Protein AF-Q66S78-F1 (afdb_monomer_lite)

Structure (mmCIF, N/CA/C/O backbone):
data_AF-Q66S78-F1
#
_entry.id   AF-Q66S78-F1
#
loop_
_atom_site.group_PDB
_atom_site.id
_atom_site.type_symbol
_atom_site.label_atom_id
_atom_site.label_alt_id
_atom_site.label_comp_id
_atom_site.label_asym_id
_atom_site.label_entity_id
_atom_site.label_seq_id
_atom_site.pdbx_PDB_ins_code
_atom_site.Cartn_x
_atom_site.Cartn_y
_atom_site.Cartn_z
_atom_site.occupancy
_atom_site.B_iso_or_equiv
_atom_site.auth_seq_id
_atom_site.auth_comp_id
_atom_site.auth_asym_id
_atom_site.auth_atom_id
_atom_site.pdbx_PDB_model_num
ATOM 1 N N . MET A 1 1 ? 8.166 7.295 -26.864 1.00 25.11 1 MET A N 1
ATOM 2 C CA . MET A 1 1 ? 6.871 7.867 -26.435 1.00 25.11 1 MET A CA 1
ATOM 3 C C . MET A 1 1 ? 7.032 8.306 -24.987 1.00 25.11 1 MET A C 1
ATOM 5 O O . MET A 1 1 ? 7.262 7.463 -24.134 1.00 25.11 1 MET A O 1
ATOM 9 N N . ARG A 1 2 ? 7.098 9.620 -24.742 1.00 19.69 2 ARG A N 1
ATOM 10 C CA . ARG A 1 2 ? 7.400 10.198 -23.422 1.00 19.69 2 ARG A CA 1
ATOM 11 C C . ARG A 1 2 ? 6.216 9.933 -22.485 1.00 19.69 2 ARG A C 1
ATOM 13 O O . ARG A 1 2 ? 5.134 10.455 -22.736 1.00 19.69 2 ARG A O 1
ATOM 20 N N . LEU A 1 3 ? 6.400 9.097 -21.460 1.00 22.38 3 LEU A N 1
ATOM 21 C CA . LEU A 1 3 ? 5.398 8.919 -20.408 1.00 22.38 3 LEU A CA 1
ATOM 22 C C . LEU A 1 3 ? 5.276 10.236 -19.632 1.00 22.38 3 LEU A C 1
ATOM 24 O O . LEU A 1 3 ? 6.240 10.698 -19.027 1.00 22.38 3 LEU A O 1
ATOM 28 N N . ASN A 1 4 ? 4.089 10.840 -19.666 1.00 20.69 4 ASN A N 1
ATOM 29 C CA . ASN A 1 4 ? 3.727 11.944 -18.785 1.00 20.69 4 ASN A CA 1
ATOM 30 C C . ASN A 1 4 ? 3.664 11.421 -17.341 1.00 20.69 4 ASN A C 1
ATOM 32 O O . ASN A 1 4 ? 2.752 10.681 -16.978 1.00 20.69 4 ASN A O 1
ATOM 36 N N . ILE A 1 5 ? 4.643 11.828 -16.533 1.00 25.61 5 ILE A N 1
ATOM 37 C CA . ILE A 1 5 ? 4.846 11.458 -15.119 1.00 25.61 5 ILE A CA 1
ATOM 38 C C . ILE A 1 5 ? 3.715 11.974 -14.199 1.00 25.61 5 ILE A C 1
ATOM 40 O O . ILE A 1 5 ? 3.522 11.468 -13.098 1.00 25.61 5 ILE A O 1
ATOM 44 N N . PHE A 1 6 ? 2.856 12.875 -14.685 1.00 22.83 6 PHE A N 1
ATOM 45 C CA . PHE A 1 6 ? 1.749 13.456 -13.914 1.00 22.83 6 PHE A CA 1
ATOM 46 C C . PHE A 1 6 ? 0.658 12.468 -13.459 1.00 22.83 6 PHE A C 1
ATOM 48 O O . PHE A 1 6 ? -0.092 12.781 -12.538 1.00 22.83 6 PHE A O 1
ATOM 55 N N . ALA A 1 7 ? 0.562 11.273 -14.049 1.00 22.98 7 ALA A N 1
ATOM 56 C CA . ALA A 1 7 ? -0.434 10.271 -13.650 1.00 22.98 7 ALA A CA 1
ATOM 57 C C . ALA A 1 7 ? 0.023 9.351 -12.496 1.00 22.98 7 ALA A C 1
ATOM 59 O O . ALA A 1 7 ? -0.764 8.538 -12.017 1.00 22.98 7 ALA A O 1
ATOM 60 N N . ILE A 1 8 ? 1.274 9.469 -12.031 1.00 27.88 8 ILE A N 1
ATOM 61 C CA . ILE A 1 8 ? 1.822 8.606 -10.969 1.00 27.88 8 ILE A CA 1
ATOM 62 C C . ILE A 1 8 ? 1.396 9.090 -9.568 1.00 27.88 8 ILE A C 1
ATOM 64 O O . ILE A 1 8 ? 1.304 8.290 -8.641 1.00 27.88 8 ILE A O 1
ATOM 68 N N . PHE A 1 9 ? 0.991 10.356 -9.417 1.00 24.97 9 PHE A N 1
ATOM 69 C CA . PHE A 1 9 ? 0.637 10.959 -8.122 1.00 24.97 9 PHE A CA 1
ATOM 70 C C . PHE A 1 9 ? -0.692 10.496 -7.497 1.00 24.97 9 PHE A C 1
ATOM 72 O O . PHE A 1 9 ? -1.068 10.959 -6.425 1.00 24.97 9 PHE A O 1
ATOM 79 N N . THR A 1 10 ? -1.414 9.564 -8.122 1.00 26.86 10 THR A N 1
ATOM 80 C CA . THR A 1 10 ? -2.621 8.942 -7.534 1.00 26.86 10 THR A CA 1
ATOM 81 C C . THR A 1 10 ? -2.576 7.416 -7.504 1.00 26.86 10 THR A C 1
ATOM 83 O O . THR A 1 10 ? -3.535 6.785 -7.057 1.00 26.86 10 THR A O 1
ATOM 86 N N . ILE A 1 11 ? -1.464 6.805 -7.921 1.00 29.91 11 ILE A N 1
ATOM 87 C CA . ILE A 1 11 ? -1.287 5.353 -7.889 1.00 29.91 11 ILE A CA 1
ATOM 88 C C . ILE A 1 11 ? -0.549 5.004 -6.593 1.00 29.91 11 ILE A C 1
ATOM 90 O O . ILE A 1 11 ? 0.678 4.964 -6.552 1.00 29.91 11 ILE A O 1
ATOM 94 N N . LYS A 1 12 ? -1.295 4.726 -5.513 1.00 34.00 12 LYS A N 1
ATOM 95 C CA . LYS A 1 12 ? -0.760 3.929 -4.395 1.00 34.00 12 LYS A CA 1
ATOM 96 C C . LYS A 1 12 ? -0.537 2.511 -4.933 1.00 34.00 12 LYS A C 1
ATOM 98 O O . LYS A 1 12 ? -1.425 1.667 -4.887 1.00 34.00 12 LYS A O 1
ATOM 103 N N . ALA A 1 13 ? 0.627 2.294 -5.537 1.00 29.88 13 ALA A N 1
ATOM 104 C CA . ALA A 1 13 ? 1.088 0.985 -5.965 1.00 29.88 13 ALA A CA 1
ATOM 105 C C . ALA A 1 13 ? 1.308 0.103 -4.729 1.00 29.88 13 ALA A C 1
ATOM 107 O O . ALA A 1 13 ? 1.962 0.517 -3.772 1.00 29.88 13 ALA A O 1
ATOM 108 N N . ILE A 1 14 ? 0.758 -1.109 -4.745 1.00 34.41 14 ILE A N 1
ATOM 109 C CA . ILE A 1 14 ? 1.001 -2.107 -3.702 1.00 34.41 14 ILE A CA 1
ATOM 110 C C . ILE A 1 14 ? 2.405 -2.674 -3.931 1.00 34.41 14 ILE A C 1
ATOM 112 O O . ILE A 1 14 ? 2.631 -3.372 -4.918 1.00 34.41 14 ILE A O 1
ATOM 116 N N . LEU A 1 15 ? 3.345 -2.390 -3.027 1.00 28.47 15 LEU A N 1
ATOM 117 C CA . LEU A 1 15 ? 4.590 -3.150 -2.918 1.00 28.47 15 LEU A CA 1
ATOM 118 C C . LEU A 1 15 ? 4.351 -4.279 -1.908 1.00 28.47 15 LEU A C 1
ATOM 120 O O . LEU A 1 15 ? 4.243 -4.024 -0.710 1.00 28.47 15 LEU A O 1
ATOM 124 N N . ALA A 1 16 ? 4.255 -5.524 -2.370 1.00 28.03 16 ALA A N 1
ATOM 125 C CA . ALA A 1 16 ? 4.202 -6.683 -1.487 1.00 28.03 16 ALA A CA 1
ATOM 126 C C . ALA A 1 16 ? 5.239 -7.721 -1.916 1.00 28.03 16 ALA A C 1
ATOM 128 O O . ALA A 1 16 ? 5.190 -8.251 -3.022 1.00 28.03 16 ALA A O 1
ATOM 129 N N . SER A 1 17 ? 6.163 -8.031 -1.006 1.00 23.86 17 SER A N 1
ATOM 130 C CA . SER A 1 17 ? 6.948 -9.261 -1.063 1.00 23.86 17 SER A CA 1
ATOM 131 C C . SER A 1 17 ? 6.052 -10.411 -0.595 1.00 23.86 17 SER A C 1
ATOM 133 O O . SER A 1 17 ? 5.674 -10.490 0.581 1.00 23.86 17 SER A O 1
ATOM 135 N N . LEU A 1 18 ? 5.644 -11.256 -1.541 1.00 26.23 18 LEU A N 1
ATOM 136 C CA . LEU A 1 18 ? 4.942 -12.507 -1.278 1.00 26.23 18 LEU A CA 1
ATOM 137 C C . LEU A 1 18 ? 5.982 -13.577 -0.932 1.00 26.23 18 LEU A C 1
ATOM 139 O O . LEU A 1 18 ? 6.636 -14.130 -1.808 1.00 26.23 18 LEU A O 1
ATOM 143 N N . THR A 1 19 ? 6.124 -13.894 0.352 1.00 29.06 19 THR A N 1
ATOM 144 C CA . THR A 1 19 ? 6.841 -15.088 0.815 1.00 29.06 19 THR A CA 1
ATOM 145 C C . THR A 1 19 ? 5.848 -16.154 1.263 1.00 29.06 19 THR A C 1
ATOM 147 O O . THR A 1 19 ? 5.641 -16.365 2.454 1.00 29.06 19 THR A O 1
ATOM 150 N N . LYS A 1 20 ? 5.230 -16.838 0.293 1.00 25.62 20 LYS A N 1
ATOM 151 C CA . LYS A 1 20 ? 4.994 -18.294 0.307 1.00 25.62 20 LYS A CA 1
ATOM 152 C C . LYS A 1 20 ? 4.283 -18.725 -0.975 1.00 25.62 20 LYS A C 1
ATOM 154 O O . LYS A 1 20 ? 3.248 -18.172 -1.319 1.00 25.62 20 LYS A O 1
ATOM 159 N N . THR A 1 21 ? 4.885 -19.723 -1.628 1.00 28.27 21 THR A N 1
ATOM 160 C CA . THR A 1 21 ? 4.417 -20.457 -2.817 1.00 28.27 21 THR A CA 1
ATOM 161 C C . THR A 1 21 ? 4.000 -19.567 -3.979 1.00 28.27 21 THR A C 1
ATOM 163 O O . THR A 1 21 ? 2.840 -19.210 -4.142 1.00 28.27 21 THR A O 1
ATOM 166 N N . ALA A 1 22 ? 4.982 -19.233 -4.806 1.00 32.38 22 ALA A N 1
ATOM 167 C CA . ALA A 1 22 ? 4.754 -18.566 -6.068 1.00 32.38 22 ALA A CA 1
ATOM 168 C C . ALA A 1 22 ? 3.990 -19.486 -7.031 1.00 32.38 22 ALA A C 1
ATOM 170 O O . ALA A 1 22 ? 4.501 -20.497 -7.512 1.00 32.38 22 ALA A O 1
ATOM 171 N N . SER A 1 23 ? 2.737 -19.123 -7.280 1.00 32.41 23 SER A N 1
ATOM 172 C CA . SER A 1 23 ? 1.984 -19.596 -8.426 1.00 32.41 23 SER A CA 1
ATOM 173 C C . SER A 1 23 ? 2.343 -18.760 -9.657 1.00 32.41 23 SER A C 1
ATOM 175 O O . SER A 1 23 ? 2.644 -17.568 -9.595 1.00 32.41 23 SER A O 1
ATOM 177 N N . ASN A 1 24 ? 2.379 -19.462 -10.780 1.00 40.22 24 ASN A N 1
ATOM 178 C CA . ASN A 1 24 ? 2.819 -19.047 -12.100 1.00 40.22 24 ASN A CA 1
ATOM 179 C C . ASN A 1 24 ? 2.088 -17.784 -12.610 1.00 40.22 24 ASN A C 1
ATOM 181 O O . ASN A 1 24 ? 0.872 -17.658 -12.497 1.00 40.22 24 ASN A O 1
ATOM 185 N N . ILE A 1 25 ? 2.830 -16.827 -13.172 1.00 38.25 25 ILE A N 1
ATOM 186 C CA . ILE A 1 25 ? 2.322 -15.471 -13.461 1.00 38.25 25 ILE A CA 1
ATOM 187 C C . ILE A 1 25 ? 1.415 -15.402 -14.688 1.00 38.25 25 ILE A C 1
ATOM 189 O O . ILE A 1 25 ? 0.588 -14.502 -14.777 1.00 38.25 25 ILE A O 1
ATOM 193 N N . ARG A 1 26 ? 1.538 -16.380 -15.590 1.00 35.78 26 ARG A N 1
ATOM 194 C CA . ARG A 1 26 ? 0.639 -16.589 -16.732 1.00 35.78 26 ARG A CA 1
ATOM 195 C C . ARG A 1 26 ? -0.462 -17.618 -16.459 1.00 35.78 26 ARG A C 1
ATOM 197 O O . ARG A 1 26 ? -1.448 -17.621 -17.177 1.00 35.78 26 ARG A O 1
ATOM 204 N N . ASP A 1 27 ? -0.332 -18.405 -15.388 1.00 38.75 27 ASP A N 1
ATOM 205 C CA . ASP A 1 27 ? -1.474 -19.107 -14.782 1.00 38.75 27 ASP A CA 1
ATOM 206 C C . ASP A 1 27 ? -2.132 -18.222 -13.719 1.00 38.75 27 ASP A C 1
ATOM 208 O O . ASP A 1 27 ? -2.919 -18.703 -12.907 1.00 38.75 27 ASP A O 1
ATOM 212 N N . CYS A 1 28 ? -1.796 -16.931 -13.662 1.00 41.34 28 CYS A N 1
ATOM 213 C CA . CYS A 1 28 ? -2.579 -16.039 -12.845 1.00 41.34 28 CYS A CA 1
ATOM 214 C C . CYS A 1 28 ? -3.933 -15.860 -13.528 1.00 41.34 28 CYS A C 1
ATOM 216 O O . CYS A 1 28 ? -3.966 -15.548 -14.721 1.00 41.34 28 CYS A O 1
ATOM 218 N N . PRO A 1 29 ? -5.036 -15.977 -12.780 1.00 49.62 29 PRO A N 1
ATOM 219 C CA . PRO A 1 29 ? -6.328 -15.580 -13.297 1.00 49.62 29 PRO A CA 1
ATOM 220 C C . PRO A 1 29 ? -6.228 -14.168 -13.917 1.00 49.62 29 PRO A C 1
ATOM 222 O O . PRO A 1 29 ? -5.505 -13.299 -13.401 1.00 49.62 29 PRO A O 1
ATOM 225 N N . CYS A 1 30 ? -6.985 -13.942 -14.996 1.00 50.97 30 CYS A N 1
ATOM 226 C CA . CYS A 1 30 ? -7.303 -12.623 -15.560 1.00 50.97 30 CYS A CA 1
ATOM 227 C C . CYS A 1 30 ? -6.290 -12.008 -16.530 1.00 50.97 30 CYS A C 1
ATOM 229 O O . CYS A 1 30 ? -6.331 -10.794 -16.738 1.00 50.97 30 CYS A O 1
ATOM 231 N N . SER A 1 31 ? -5.373 -12.788 -17.100 1.00 58.50 31 SER A N 1
ATOM 232 C CA . SER A 1 31 ? -4.541 -12.335 -18.224 1.00 58.50 31 SER A CA 1
ATOM 233 C C . SER A 1 31 ? -5.331 -12.314 -19.543 1.00 58.50 31 SER A C 1
ATOM 235 O O . SER A 1 31 ? -6.427 -12.873 -19.631 1.00 58.50 31 SER A O 1
ATOM 237 N N . ASP A 1 32 ? -4.754 -11.704 -20.585 1.00 56.25 32 ASP A N 1
ATOM 238 C CA . ASP A 1 32 ? -5.323 -11.674 -21.945 1.00 56.25 32 ASP A CA 1
ATOM 239 C C . ASP A 1 32 ? -5.635 -13.086 -22.498 1.00 56.25 32 ASP A C 1
ATOM 241 O O . ASP A 1 32 ? -6.535 -13.240 -23.322 1.00 56.25 32 ASP A O 1
ATOM 245 N N . GLU A 1 33 ? -4.927 -14.122 -22.024 1.00 46.81 33 GLU A N 1
ATOM 246 C CA . GLU A 1 33 ? -5.074 -15.523 -22.456 1.00 46.81 33 GLU A CA 1
ATOM 247 C C . GLU A 1 33 ? -6.027 -16.357 -21.560 1.00 46.81 33 GLU A C 1
ATOM 249 O O . GLU A 1 33 ? -6.416 -17.457 -21.953 1.00 46.81 33 GLU A O 1
ATOM 254 N N . HIS A 1 34 ? -6.464 -15.844 -20.395 1.00 48.56 34 HIS A N 1
ATOM 255 C CA . HIS A 1 34 ? -7.323 -16.559 -19.431 1.00 48.56 34 HIS A CA 1
ATOM 256 C C . HIS A 1 34 ? -8.403 -15.660 -18.802 1.00 48.56 34 HIS A C 1
ATOM 258 O O . HIS A 1 34 ? -8.354 -15.328 -17.612 1.00 48.56 34 HIS A O 1
ATOM 264 N N . GLN A 1 35 ? -9.418 -15.306 -19.596 1.00 43.25 35 GLN A N 1
ATOM 265 C CA . GLN A 1 35 ? -10.555 -14.487 -19.146 1.00 43.25 35 GLN A CA 1
ATOM 266 C C . GLN A 1 35 ? -11.484 -15.204 -18.139 1.00 43.25 35 GLN A C 1
ATOM 268 O O . GLN A 1 35 ? -12.164 -14.525 -17.375 1.00 43.25 35 GLN A O 1
ATOM 273 N N . ASP A 1 36 ? -11.438 -16.543 -18.061 1.00 39.16 36 ASP A N 1
ATOM 274 C CA . ASP A 1 36 ? -12.326 -17.370 -17.216 1.00 39.16 36 ASP A CA 1
ATOM 275 C C . ASP A 1 36 ? -11.616 -18.081 -16.035 1.00 39.16 36 ASP A C 1
ATOM 277 O O . ASP A 1 36 ? -12.167 -18.994 -15.420 1.00 39.16 36 ASP A O 1
ATOM 281 N N . GLY A 1 37 ? -10.391 -17.672 -15.680 1.00 39.56 37 GLY A N 1
ATOM 282 C CA . GLY A 1 37 ? -9.633 -18.276 -14.574 1.00 39.56 37 GLY A CA 1
ATOM 283 C C . GLY A 1 37 ? -8.997 -19.642 -14.892 1.00 39.56 37 GLY A C 1
ATOM 284 O O . GLY A 1 37 ? -9.110 -20.177 -15.995 1.00 39.56 37 GLY A O 1
ATOM 285 N N . CYS A 1 38 ? -8.234 -20.182 -13.934 1.00 39.44 38 CYS A N 1
ATOM 286 C CA . CYS A 1 38 ? -7.355 -21.336 -14.152 1.00 39.44 38 CYS A CA 1
ATOM 287 C C . CYS A 1 38 ? -8.154 -22.640 -14.313 1.00 39.44 38 CYS A C 1
ATOM 289 O O . CYS A 1 38 ? -8.668 -23.194 -13.340 1.00 39.44 38 CYS A O 1
ATOM 291 N N . GLY A 1 39 ? -8.207 -23.169 -15.535 1.00 33.62 39 GLY A N 1
ATOM 292 C CA . GLY A 1 39 ? -8.675 -24.527 -15.801 1.00 33.62 39 GLY A CA 1
ATOM 293 C C . GLY A 1 39 ? -7.763 -25.585 -15.166 1.00 33.62 39 GLY A C 1
ATOM 294 O O . GLY A 1 39 ? -6.550 -25.413 -15.055 1.00 33.62 39 GLY A O 1
ATOM 295 N N . SER A 1 40 ? -8.368 -26.690 -14.734 1.00 34.94 40 SER A N 1
ATOM 296 C CA . SER A 1 40 ? -7.744 -27.832 -14.059 1.00 34.94 40 SER A CA 1
ATOM 297 C C . SER A 1 40 ? -6.426 -28.312 -14.691 1.00 34.94 40 SER A C 1
ATOM 299 O O . SER A 1 40 ? -6.418 -28.803 -15.817 1.00 34.94 40 SER A O 1
ATOM 301 N N . SER A 1 41 ? -5.345 -28.249 -13.906 1.00 42.91 41 SER A N 1
ATOM 302 C CA . SER A 1 41 ? -4.184 -29.158 -13.918 1.00 42.91 41 SER A CA 1
ATOM 303 C C . SER A 1 41 ? -3.726 -29.699 -15.285 1.00 42.91 41 SER A C 1
ATOM 305 O O . SER A 1 41 ? -4.099 -30.808 -15.666 1.00 42.91 41 SER A O 1
ATOM 307 N N . SER A 1 42 ? -2.868 -28.936 -15.972 1.00 39.62 42 SER A N 1
ATOM 308 C CA . SER A 1 42 ? -1.701 -29.362 -16.788 1.00 39.62 42 SER A CA 1
ATOM 309 C C . SER A 1 42 ? -1.326 -28.244 -17.772 1.00 39.62 42 SER A C 1
ATOM 311 O O . SER A 1 42 ? -1.606 -28.322 -18.964 1.00 39.62 42 SER A O 1
ATOM 313 N N . HIS A 1 43 ? -0.731 -27.156 -17.274 1.00 37.66 43 HIS A N 1
ATOM 314 C CA . HIS A 1 43 ? -0.464 -25.981 -18.107 1.00 37.66 43 HIS A CA 1
ATOM 315 C C . HIS A 1 43 ? 0.944 -26.010 -18.728 1.00 37.66 43 HIS A C 1
ATOM 317 O O . HIS A 1 43 ? 1.928 -26.351 -18.069 1.00 37.66 43 HIS A O 1
ATOM 323 N N . SER A 1 44 ? 1.041 -25.646 -20.010 1.00 38.31 44 SER A N 1
ATOM 324 C CA . SER A 1 44 ? 2.247 -25.703 -20.861 1.00 38.31 44 SER A CA 1
ATOM 325 C C . SER A 1 44 ? 3.408 -24.812 -20.395 1.00 38.31 44 SER A C 1
ATOM 327 O O . SER A 1 44 ? 4.534 -24.947 -20.875 1.00 38.31 44 SER A O 1
ATOM 329 N N . ILE A 1 45 ? 3.156 -23.934 -19.427 1.00 38.59 45 ILE A N 1
ATOM 330 C CA . ILE A 1 45 ? 4.129 -22.990 -18.868 1.00 38.59 45 ILE A CA 1
ATOM 331 C C . ILE A 1 45 ? 5.023 -23.647 -17.804 1.00 38.59 45 ILE A C 1
ATOM 333 O O . ILE A 1 45 ? 6.127 -23.172 -17.546 1.00 38.59 45 ILE A O 1
ATOM 337 N N . CYS A 1 46 ? 4.640 -24.817 -17.286 1.00 43.00 46 CYS A N 1
ATOM 338 C CA . CYS A 1 46 ? 5.486 -25.652 -16.426 1.00 43.00 46 CYS A CA 1
ATOM 339 C C . CYS A 1 46 ? 6.443 -26.561 -17.217 1.00 43.00 46 CYS A C 1
ATOM 341 O O . CYS A 1 46 ? 6.752 -27.674 -16.790 1.00 43.00 46 CYS A O 1
ATOM 343 N N . THR A 1 47 ? 6.924 -26.116 -18.378 1.00 51.72 47 THR A N 1
ATOM 344 C CA . THR A 1 47 ? 7.892 -26.890 -19.154 1.00 51.72 47 THR A CA 1
ATOM 345 C C . THR A 1 47 ? 8.977 -25.996 -19.729 1.00 51.72 47 THR A C 1
ATOM 347 O O . THR A 1 47 ? 8.776 -25.305 -20.722 1.00 51.72 47 THR A O 1
ATOM 350 N N . CYS A 1 48 ? 10.189 -26.122 -19.185 1.00 60.06 48 CYS A N 1
ATOM 351 C CA . CYS A 1 48 ? 11.450 -25.656 -19.776 1.00 60.06 48 CYS A CA 1
ATOM 352 C C . CYS A 1 48 ? 11.814 -26.387 -21.084 1.00 60.06 48 CYS A C 1
ATOM 354 O O . CYS A 1 48 ? 12.981 -26.560 -21.417 1.00 60.06 48 CYS A O 1
ATOM 356 N N . LYS A 1 49 ? 10.802 -26.851 -21.821 1.00 66.00 49 LYS A N 1
ATOM 357 C CA . LYS A 1 49 ? 10.926 -27.656 -23.028 1.00 66.00 49 LYS A CA 1
ATOM 358 C C . LYS A 1 49 ? 11.378 -26.794 -24.205 1.00 66.00 49 LYS A C 1
ATOM 360 O O . LYS A 1 49 ? 12.302 -27.195 -24.897 1.00 66.00 49 LYS A O 1
ATOM 365 N N . ASN A 1 50 ? 10.791 -25.603 -24.376 1.00 68.12 50 ASN A N 1
ATOM 366 C CA . ASN A 1 50 ? 11.274 -24.571 -25.302 1.00 68.12 50 ASN A CA 1
ATOM 367 C C . ASN A 1 50 ? 11.259 -23.191 -24.619 1.00 68.12 50 ASN A C 1
ATOM 369 O O . ASN A 1 50 ? 10.386 -22.366 -24.893 1.00 68.12 50 ASN A O 1
ATOM 373 N N . PRO A 1 51 ? 12.220 -22.894 -23.729 1.00 67.88 51 PRO A N 1
ATOM 374 C CA . PRO A 1 51 ? 12.169 -21.691 -22.895 1.00 67.88 51 PRO A CA 1
ATOM 375 C C . PRO A 1 51 ? 12.195 -20.388 -23.714 1.00 67.88 51 PRO A C 1
ATOM 377 O O . PRO A 1 51 ? 11.565 -19.405 -23.337 1.00 67.88 51 PRO A O 1
ATOM 380 N N . GLN A 1 52 ? 12.815 -20.416 -24.896 1.00 70.88 52 GLN A N 1
ATOM 381 C CA . GLN A 1 52 ? 12.836 -19.315 -25.867 1.00 70.88 52 GLN A CA 1
ATOM 382 C C . GLN A 1 52 ? 11.441 -18.910 -26.379 1.00 70.88 52 GLN A C 1
ATOM 384 O O . GLN A 1 52 ? 11.257 -17.775 -26.804 1.00 70.88 52 GLN A O 1
ATOM 389 N N . VAL A 1 53 ? 10.456 -19.811 -26.348 1.00 63.59 53 VAL A N 1
ATOM 390 C CA . VAL A 1 53 ? 9.105 -19.597 -26.905 1.00 63.59 53 VAL A CA 1
ATOM 391 C C . VAL A 1 53 ? 8.048 -19.614 -25.805 1.00 63.59 53 VAL A C 1
ATOM 393 O O . VAL A 1 53 ? 7.167 -18.756 -25.768 1.00 63.59 53 VAL A O 1
ATOM 396 N N . ASP A 1 54 ? 8.200 -20.517 -24.844 1.00 55.03 54 ASP A N 1
ATOM 397 C CA . ASP A 1 54 ? 7.140 -20.855 -23.897 1.00 55.03 54 ASP A CA 1
ATOM 398 C C . ASP A 1 54 ? 7.346 -20.193 -22.522 1.00 55.03 54 ASP A C 1
ATOM 400 O O . ASP A 1 54 ? 6.403 -20.079 -21.743 1.00 55.03 54 ASP A O 1
ATOM 404 N N . ASN A 1 55 ? 8.555 -19.690 -22.222 1.00 61.25 55 ASN A N 1
ATOM 405 C CA . ASN A 1 55 ? 8.877 -19.089 -20.925 1.00 61.25 55 ASN A CA 1
ATOM 406 C C . ASN A 1 55 ? 9.192 -17.585 -21.044 1.00 61.25 55 ASN A C 1
ATOM 408 O O . ASN A 1 55 ? 10.248 -17.173 -21.526 1.00 61.25 55 ASN A O 1
ATOM 412 N N . ILE A 1 56 ? 8.262 -16.742 -20.577 1.00 65.12 56 ILE A N 1
ATOM 413 C CA . ILE A 1 56 ? 8.405 -15.276 -20.630 1.00 65.12 56 ILE A CA 1
ATOM 414 C C . ILE A 1 56 ? 9.574 -14.760 -19.786 1.00 65.12 56 ILE A C 1
ATOM 416 O O . ILE A 1 56 ? 10.286 -13.859 -20.224 1.00 65.12 56 ILE A O 1
ATOM 420 N N . PHE A 1 57 ? 9.803 -15.354 -18.615 1.00 70.75 57 PHE A N 1
ATOM 421 C CA . PHE A 1 57 ? 10.857 -14.925 -17.700 1.00 70.75 57 PHE A CA 1
ATOM 422 C C . PHE A 1 57 ? 12.245 -15.261 -18.235 1.00 70.75 57 PHE A C 1
ATOM 424 O O . PHE A 1 57 ? 13.171 -14.461 -18.118 1.00 70.75 57 PHE A O 1
ATOM 431 N N . PHE A 1 58 ? 12.380 -16.417 -18.887 1.00 77.81 58 PHE A N 1
ATOM 432 C CA . PHE A 1 58 ? 13.592 -16.769 -19.608 1.00 77.81 58 PHE A CA 1
ATOM 433 C C . PHE A 1 58 ? 13.871 -15.771 -20.737 1.00 77.81 58 PHE A C 1
ATOM 435 O O . PHE A 1 58 ? 14.976 -15.243 -20.810 1.00 77.81 58 PHE A O 1
ATOM 442 N N . ARG A 1 59 ? 12.883 -15.470 -21.598 1.00 77.75 59 ARG A N 1
ATOM 443 C CA . ARG A 1 59 ? 13.072 -14.524 -22.715 1.00 77.75 59 ARG A CA 1
ATOM 444 C C . ARG A 1 59 ? 13.515 -13.145 -22.242 1.00 77.75 59 ARG A C 1
ATOM 446 O O . ARG A 1 59 ? 14.358 -12.525 -22.882 1.00 77.75 59 ARG A O 1
ATOM 453 N N . GLN A 1 60 ? 12.944 -12.666 -21.143 1.00 71.44 60 GLN A N 1
ATOM 454 C CA . GLN A 1 60 ? 13.320 -11.385 -20.561 1.00 71.44 60 GLN A CA 1
ATOM 455 C C . GLN A 1 60 ? 14.746 -11.425 -20.010 1.00 71.44 60 GLN A C 1
ATOM 457 O O . GLN A 1 60 ? 15.549 -10.565 -20.355 1.00 71.44 60 GLN A O 1
ATOM 462 N N . CYS A 1 61 ? 15.073 -12.433 -19.200 1.00 79.44 61 CYS A N 1
ATOM 463 C CA . CYS A 1 61 ? 16.421 -12.591 -18.669 1.00 79.44 61 CYS A CA 1
ATOM 464 C C . CYS A 1 61 ? 17.459 -12.684 -19.797 1.00 79.44 61 CYS A C 1
ATOM 466 O O . CYS A 1 61 ? 18.482 -12.005 -19.758 1.00 79.44 61 CYS A O 1
ATOM 468 N N . PHE A 1 62 ? 17.139 -13.427 -20.861 1.00 86.50 62 PHE A N 1
ATOM 469 C CA . PHE A 1 62 ? 17.947 -13.498 -22.072 1.00 86.50 62 PHE A CA 1
ATOM 470 C C . PHE A 1 62 ? 18.109 -12.124 -22.739 1.00 86.50 62 PHE A C 1
ATOM 472 O O . PHE A 1 62 ? 19.227 -11.745 -23.089 1.00 86.50 62 PHE A O 1
ATOM 479 N N . ALA A 1 63 ? 17.027 -11.355 -22.899 1.00 82.44 63 ALA A N 1
ATOM 480 C CA . ALA A 1 63 ? 17.075 -10.026 -23.509 1.00 82.44 63 ALA A CA 1
ATOM 481 C C . ALA A 1 63 ? 17.907 -9.029 -22.681 1.00 82.44 63 ALA A C 1
ATOM 483 O O . ALA A 1 63 ? 18.681 -8.263 -23.252 1.00 82.44 63 ALA A O 1
ATOM 484 N N . GLU A 1 64 ? 17.801 -9.065 -21.351 1.00 80.81 64 GLU A N 1
ATOM 485 C CA . GLU A 1 64 ? 18.584 -8.221 -20.440 1.00 80.81 64 GLU A CA 1
ATOM 486 C C . GLU A 1 64 ? 20.071 -8.580 -20.454 1.00 80.81 64 GLU A C 1
ATOM 488 O O . GLU A 1 64 ? 20.913 -7.695 -20.614 1.00 80.81 64 GLU A O 1
ATOM 493 N N . ALA A 1 65 ? 20.393 -9.872 -20.345 1.00 87.06 65 ALA A N 1
ATOM 494 C CA . ALA A 1 65 ? 21.765 -10.356 -20.446 1.00 87.06 65 ALA A CA 1
ATOM 495 C C . ALA A 1 65 ? 22.370 -9.990 -21.810 1.00 87.06 65 ALA A C 1
ATOM 497 O O . ALA A 1 65 ? 23.504 -9.520 -21.888 1.00 87.06 65 ALA A O 1
ATOM 498 N N . THR A 1 66 ? 21.591 -10.115 -22.892 1.00 91.25 66 THR A N 1
ATOM 499 C CA . THR A 1 66 ? 22.019 -9.698 -24.238 1.00 91.25 66 THR A CA 1
ATOM 500 C C . THR A 1 66 ? 22.275 -8.193 -24.296 1.00 91.25 66 THR A C 1
ATOM 502 O O . THR A 1 66 ? 23.288 -7.772 -24.846 1.00 91.25 66 THR A O 1
ATOM 505 N N . GLY A 1 67 ? 21.396 -7.376 -23.706 1.00 86.62 67 GLY A N 1
ATOM 506 C CA . GLY A 1 67 ? 21.563 -5.924 -23.642 1.00 86.62 67 GLY A CA 1
ATOM 507 C C . GLY A 1 67 ? 22.846 -5.512 -22.918 1.00 86.62 67 GLY A C 1
ATOM 508 O O . GLY A 1 67 ? 23.639 -4.759 -23.479 1.00 86.62 67 GLY A O 1
ATOM 509 N N . ARG A 1 68 ? 23.097 -6.071 -21.726 1.00 87.38 68 ARG A N 1
ATOM 510 C CA . ARG A 1 68 ? 24.333 -5.832 -20.957 1.00 87.38 68 ARG A CA 1
ATOM 511 C C . ARG A 1 68 ? 25.577 -6.315 -21.697 1.00 87.38 68 ARG A C 1
ATOM 513 O O . ARG A 1 68 ? 26.612 -5.655 -21.674 1.00 87.38 68 ARG A O 1
ATOM 520 N N . SER A 1 69 ? 25.478 -7.451 -22.385 1.00 92.25 69 SER A N 1
ATOM 521 C CA . SER A 1 69 ? 26.571 -7.977 -23.202 1.00 92.25 69 SER A CA 1
ATOM 522 C C . SER A 1 69 ? 26.889 -7.054 -24.383 1.00 92.25 69 SER A C 1
ATOM 524 O O . SER A 1 69 ? 28.055 -6.739 -24.600 1.00 92.25 69 SER A O 1
ATOM 526 N N . ASN A 1 70 ? 25.870 -6.545 -25.084 1.00 91.50 70 ASN A N 1
ATOM 527 C CA . ASN A 1 70 ? 26.047 -5.584 -26.175 1.00 91.50 70 ASN A CA 1
ATOM 528 C C . ASN A 1 70 ? 26.681 -4.278 -25.690 1.00 91.50 70 ASN A C 1
ATOM 530 O O . ASN A 1 70 ? 27.654 -3.825 -26.285 1.00 91.50 70 ASN A O 1
ATOM 534 N N . GLU A 1 71 ? 26.195 -3.720 -24.579 1.00 92.75 71 GLU A N 1
ATOM 535 C CA . GLU A 1 71 ? 26.793 -2.533 -23.959 1.00 92.75 71 GLU A CA 1
ATOM 536 C C . GLU A 1 71 ? 28.261 -2.783 -23.571 1.00 92.75 71 GLU A C 1
ATOM 538 O O . GLU A 1 71 ? 29.129 -1.940 -23.794 1.00 92.75 71 GLU A O 1
ATOM 543 N N . CYS A 1 72 ? 28.580 -3.966 -23.043 1.00 94.81 72 CYS A N 1
ATOM 544 C CA . CYS A 1 72 ? 29.955 -4.359 -22.748 1.00 94.81 72 CYS A CA 1
ATOM 545 C C . CYS A 1 72 ? 30.821 -4.394 -24.022 1.00 94.81 72 CYS A C 1
ATOM 547 O O . CYS A 1 72 ? 31.909 -3.819 -24.040 1.00 94.81 72 CYS A O 1
ATOM 549 N N . TYR A 1 73 ? 30.325 -4.996 -25.109 1.00 94.25 73 TYR A N 1
ATOM 550 C CA . TYR A 1 73 ? 31.040 -5.063 -26.386 1.00 94.25 73 TYR A CA 1
ATOM 551 C C . TYR A 1 73 ? 31.279 -3.690 -27.017 1.00 94.25 73 TYR A C 1
ATOM 553 O O . TYR A 1 73 ? 32.377 -3.436 -27.516 1.00 94.25 73 TYR A O 1
ATOM 561 N N . GLU A 1 74 ? 30.296 -2.790 -26.967 1.00 93.31 74 GLU A N 1
ATOM 562 C CA . GLU A 1 74 ? 30.436 -1.413 -27.463 1.00 93.31 74 GLU A CA 1
ATOM 563 C C . GLU A 1 74 ? 31.562 -0.656 -26.739 1.00 93.31 74 GLU A C 1
ATOM 565 O O . GLU A 1 74 ? 32.241 0.180 -27.338 1.00 93.31 74 GLU A O 1
ATOM 570 N N . ASN A 1 75 ? 31.835 -1.018 -25.484 1.00 93.75 75 ASN A N 1
ATOM 571 C CA . ASN A 1 75 ? 32.886 -0.426 -24.663 1.00 93.75 75 ASN A CA 1
ATOM 572 C C . ASN A 1 75 ? 34.268 -1.104 -24.808 1.00 93.75 75 ASN A C 1
ATOM 574 O O . ASN A 1 75 ? 35.245 -0.623 -24.228 1.00 93.75 75 ASN A O 1
ATOM 578 N N . CYS A 1 76 ? 34.398 -2.186 -25.587 1.00 91.19 76 CYS A N 1
ATOM 579 C CA . CYS A 1 76 ? 35.644 -2.962 -25.682 1.00 91.19 76 CYS A CA 1
ATOM 580 C C . CYS A 1 76 ? 36.675 -2.453 -26.704 1.00 91.19 76 CYS A C 1
ATOM 582 O O . CYS A 1 76 ? 37.847 -2.851 -26.648 1.00 91.19 76 CYS A O 1
ATOM 584 N N . GLY A 1 77 ? 36.289 -1.600 -27.656 1.00 87.31 77 GLY A N 1
ATOM 585 C CA . GLY A 1 77 ? 37.180 -1.194 -28.751 1.00 87.31 77 GLY A CA 1
ATOM 586 C C . GLY A 1 77 ? 37.700 -2.403 -29.548 1.00 87.31 77 GLY A C 1
ATOM 587 O O . GLY A 1 77 ? 36.921 -3.268 -29.926 1.00 87.31 77 GLY A O 1
ATOM 588 N N . MET A 1 78 ? 39.015 -2.493 -29.803 1.00 86.50 78 MET A N 1
ATOM 589 C CA . MET A 1 78 ? 39.645 -3.653 -30.476 1.00 86.50 78 MET A CA 1
ATOM 590 C C . MET A 1 78 ? 40.307 -4.651 -29.505 1.00 86.50 78 MET A C 1
ATOM 592 O O . MET A 1 78 ? 41.176 -5.428 -29.902 1.00 86.50 78 MET A O 1
ATOM 596 N N . ASN A 1 79 ? 39.951 -4.627 -28.217 1.00 94.06 79 ASN A N 1
ATOM 597 C CA . ASN A 1 79 ? 40.562 -5.506 -27.221 1.00 94.06 79 ASN A CA 1
ATOM 598 C C . ASN A 1 79 ? 39.879 -6.881 -27.197 1.00 94.06 79 ASN A C 1
ATOM 600 O O . ASN A 1 79 ? 38.829 -7.042 -26.582 1.00 94.06 79 ASN A O 1
ATOM 604 N N . ILE A 1 80 ? 40.512 -7.889 -27.803 1.00 91.25 80 ILE A N 1
ATOM 605 C CA . ILE A 1 80 ? 39.979 -9.259 -27.867 1.00 91.25 80 ILE A CA 1
ATOM 606 C C . ILE A 1 80 ? 39.704 -9.880 -26.487 1.00 91.25 80 ILE A C 1
ATOM 608 O O . ILE A 1 80 ? 38.673 -10.516 -26.301 1.00 91.25 80 ILE A O 1
ATOM 612 N N . HIS A 1 81 ? 40.547 -9.612 -25.487 1.00 94.06 81 HIS A N 1
ATOM 613 C CA . HIS A 1 81 ? 40.336 -10.112 -24.126 1.00 94.06 81 HIS A CA 1
ATOM 614 C C . HIS A 1 81 ? 39.146 -9.442 -23.428 1.00 94.06 81 HIS A C 1
ATOM 616 O O . HIS A 1 81 ? 38.532 -10.041 -22.548 1.00 94.06 81 HIS A O 1
ATOM 622 N N . CYS A 1 82 ? 38.796 -8.216 -23.825 1.00 94.44 82 CYS A N 1
ATOM 623 C CA . CYS A 1 82 ? 37.577 -7.560 -23.361 1.00 94.44 82 CYS A CA 1
ATOM 624 C C . CYS A 1 82 ? 36.333 -8.258 -23.925 1.00 94.44 82 CYS A C 1
ATOM 626 O O . CYS A 1 82 ? 35.419 -8.564 -23.163 1.00 94.44 82 CYS A O 1
ATOM 628 N N . PHE A 1 83 ? 36.329 -8.600 -25.221 1.00 93.69 83 PHE A N 1
ATOM 629 C CA . PHE A 1 83 ? 35.242 -9.385 -25.821 1.00 93.69 83 PHE A CA 1
ATOM 630 C C . PHE A 1 83 ? 35.076 -10.743 -25.127 1.00 93.69 83 PHE A C 1
ATOM 632 O O . PHE A 1 83 ? 33.954 -11.120 -24.785 1.00 93.69 83 PHE A O 1
ATOM 639 N N . ASP A 1 84 ? 36.179 -11.444 -24.844 1.00 94.88 84 ASP A N 1
ATOM 640 C CA . ASP A 1 84 ? 36.142 -12.706 -24.094 1.00 94.88 84 ASP A CA 1
ATOM 641 C C . ASP A 1 84 ? 35.531 -12.522 -22.694 1.00 94.88 84 ASP A C 1
ATOM 643 O O . ASP A 1 84 ? 34.714 -13.336 -22.257 1.00 94.88 84 ASP A O 1
ATOM 647 N N . GLY A 1 85 ? 35.879 -11.427 -22.010 1.00 95.25 85 GLY A N 1
ATOM 648 C CA . GLY A 1 85 ? 35.316 -11.058 -20.712 1.00 95.25 85 GLY A CA 1
ATOM 649 C C . GLY A 1 85 ? 33.809 -10.795 -20.766 1.00 95.25 85 GLY A C 1
ATOM 650 O O . GLY A 1 85 ? 33.064 -11.338 -19.952 1.00 95.25 85 GLY A O 1
ATOM 651 N N . CYS A 1 86 ? 33.335 -10.031 -21.752 1.00 95.19 86 CYS A N 1
ATOM 652 C CA . CYS A 1 86 ? 31.905 -9.769 -21.939 1.00 95.19 86 CYS A CA 1
ATOM 653 C C . CYS A 1 86 ? 31.114 -11.054 -22.220 1.00 95.19 86 CYS A C 1
ATOM 655 O O . CYS A 1 86 ? 30.021 -11.245 -21.681 1.00 95.19 86 CYS A O 1
ATOM 657 N N . LEU A 1 87 ? 31.674 -11.959 -23.029 1.00 95.31 87 LEU A N 1
ATOM 658 C CA . LEU A 1 87 ? 31.061 -13.254 -23.306 1.00 95.31 87 LEU A CA 1
ATOM 659 C C . LEU A 1 87 ? 31.022 -14.144 -22.056 1.00 95.31 87 LEU A C 1
ATOM 661 O O . LEU A 1 87 ? 30.043 -14.862 -21.847 1.00 95.31 87 LEU A O 1
ATOM 665 N N . ALA A 1 88 ? 32.071 -14.118 -21.230 1.00 95.50 88 ALA A N 1
ATOM 666 C CA . ALA A 1 88 ? 32.104 -14.851 -19.969 1.00 95.50 88 ALA A CA 1
ATOM 667 C C . ALA A 1 88 ? 31.015 -14.350 -19.007 1.00 95.50 88 ALA A C 1
ATOM 669 O O . ALA A 1 88 ? 30.239 -15.162 -18.505 1.00 95.50 88 ALA A O 1
ATOM 670 N N . SER A 1 89 ? 30.885 -13.031 -18.830 1.00 91.38 89 SER A N 1
ATOM 671 C CA . SER A 1 89 ? 29.830 -12.430 -18.001 1.00 91.38 89 SER A CA 1
ATOM 672 C C . SER A 1 89 ? 28.430 -12.784 -18.501 1.00 91.38 89 SER A C 1
ATOM 674 O O . SER A 1 89 ? 27.588 -13.211 -17.717 1.00 91.38 89 SER A O 1
ATOM 676 N N . PHE A 1 90 ? 28.197 -12.700 -19.815 1.00 93.56 90 PHE A N 1
ATOM 677 C CA . PHE A 1 90 ? 26.925 -13.103 -20.417 1.00 93.56 90 PHE A CA 1
ATOM 678 C C . PHE A 1 90 ? 26.578 -14.566 -20.113 1.00 93.56 90 PHE A C 1
ATOM 680 O O . PHE A 1 90 ? 25.443 -14.873 -19.760 1.00 93.56 90 PHE A O 1
ATOM 687 N N . LYS A 1 91 ? 27.551 -15.480 -20.221 1.00 93.50 91 LYS A N 1
ATOM 688 C CA . LYS A 1 91 ? 27.339 -16.902 -19.910 1.00 93.50 91 LYS A CA 1
ATOM 689 C C . LYS A 1 91 ? 26.958 -17.120 -18.449 1.00 93.50 91 LYS A C 1
ATOM 691 O O . LYS A 1 91 ? 26.065 -17.922 -18.197 1.00 93.50 91 LYS A O 1
ATOM 696 N N . GLU A 1 92 ? 27.605 -16.429 -17.514 1.00 90.75 92 GLU A N 1
ATOM 697 C CA . GLU A 1 92 ? 27.267 -16.545 -16.092 1.00 90.75 92 GLU A CA 1
ATOM 698 C C . GLU A 1 92 ? 25.871 -15.986 -15.795 1.00 90.75 92 GLU A C 1
ATOM 700 O O . GLU A 1 92 ? 25.085 -16.653 -15.131 1.00 90.75 92 GLU A O 1
ATOM 705 N N . GLU A 1 93 ? 25.501 -14.836 -16.363 1.00 86.19 93 GLU A N 1
ATOM 706 C CA . GLU A 1 93 ? 24.137 -14.306 -16.232 1.00 86.19 93 GLU A CA 1
ATOM 707 C C . GLU A 1 93 ? 23.084 -15.248 -16.831 1.00 86.19 93 GLU A C 1
ATOM 709 O O . GLU A 1 93 ? 22.018 -15.451 -16.254 1.00 86.19 93 GLU A O 1
ATOM 714 N N . MET A 1 94 ? 23.394 -15.882 -17.963 1.00 88.19 94 MET A N 1
ATOM 715 C CA . MET A 1 94 ? 22.490 -16.826 -18.614 1.00 88.19 94 MET A CA 1
ATOM 716 C C . MET A 1 94 ? 22.209 -18.072 -17.775 1.00 88.19 94 MET A C 1
ATOM 718 O O . MET A 1 94 ? 21.109 -18.613 -17.868 1.00 88.19 94 MET A O 1
ATOM 722 N N . LYS A 1 95 ? 23.150 -18.530 -16.942 1.00 88.94 95 LYS A N 1
ATOM 723 C CA . LYS A 1 95 ? 22.910 -19.652 -16.015 1.00 88.94 95 LYS A CA 1
ATOM 724 C C . LYS A 1 95 ? 21.840 -19.328 -14.980 1.00 88.94 95 LYS A C 1
ATOM 726 O O . LYS A 1 95 ? 21.151 -20.233 -14.518 1.00 88.94 95 LYS A O 1
ATOM 731 N N . GLU A 1 96 ? 21.698 -18.050 -14.645 1.00 80.44 96 GLU A N 1
ATOM 732 C CA . GLU A 1 96 ? 20.755 -17.547 -13.646 1.00 80.44 96 GLU A CA 1
ATOM 733 C C . GLU A 1 96 ? 19.338 -17.349 -14.192 1.00 80.44 96 GLU A C 1
ATOM 735 O O . GLU A 1 96 ? 18.397 -17.141 -13.422 1.00 80.44 96 GLU A O 1
ATOM 740 N N . CYS A 1 97 ? 19.157 -17.430 -15.511 1.00 81.06 97 CYS A N 1
ATOM 741 C CA . CYS A 1 97 ? 17.846 -17.277 -16.119 1.00 81.06 97 CYS A CA 1
ATOM 742 C C . CYS A 1 97 ? 16.911 -18.460 -15.800 1.00 81.06 97 CYS A C 1
ATOM 744 O O . CYS A 1 97 ? 17.352 -19.606 -15.690 1.00 81.06 97 CYS A O 1
ATOM 746 N N . PRO A 1 98 ? 15.589 -18.230 -15.722 1.00 78.31 98 PRO A N 1
ATOM 747 C CA . PRO A 1 98 ? 14.616 -19.308 -15.576 1.00 78.31 98 PRO A CA 1
ATOM 748 C C . PRO A 1 98 ? 14.735 -20.347 -16.677 1.00 78.31 98 PRO A C 1
ATOM 750 O O . PRO A 1 98 ? 14.875 -19.980 -17.828 1.00 78.31 98 PRO A O 1
ATOM 753 N N . CYS A 1 99 ? 14.649 -21.631 -16.347 1.00 77.62 99 CYS A N 1
ATOM 754 C CA . CYS A 1 99 ? 14.928 -22.748 -17.254 1.00 77.62 99 CYS A CA 1
ATOM 755 C C . CYS A 1 99 ? 16.399 -22.941 -17.651 1.00 77.62 99 CYS A C 1
ATOM 757 O O . CYS A 1 99 ? 16.673 -23.658 -18.614 1.00 77.62 99 CYS A O 1
ATOM 759 N N . MET A 1 100 ? 17.334 -22.347 -16.907 1.00 85.50 100 MET A N 1
ATOM 760 C CA . MET A 1 100 ? 18.775 -22.566 -17.061 1.00 85.50 100 MET A CA 1
ATOM 761 C C . MET A 1 100 ? 19.374 -23.201 -15.802 1.00 85.50 100 MET A C 1
ATOM 763 O O . MET A 1 100 ? 18.651 -23.570 -14.880 1.00 85.50 100 MET A O 1
ATOM 767 N N . GLU A 1 101 ? 20.693 -23.387 -15.791 1.00 86.94 101 GLU A N 1
ATOM 768 C CA . GLU A 1 101 ? 21.437 -24.193 -14.814 1.00 86.94 101 GLU A CA 1
ATOM 769 C C . GLU A 1 101 ? 21.056 -23.924 -13.348 1.00 86.94 101 GLU A C 1
ATOM 771 O O . GLU A 1 101 ? 20.781 -24.870 -12.610 1.00 86.94 101 GLU A O 1
ATOM 776 N N . ASN A 1 102 ? 20.946 -22.654 -12.947 1.00 81.25 102 ASN A N 1
ATOM 777 C CA . ASN A 1 102 ? 20.674 -22.262 -11.560 1.00 81.25 102 ASN A CA 1
ATOM 778 C C . ASN A 1 102 ? 19.175 -22.074 -11.263 1.00 81.25 102 ASN A C 1
ATOM 780 O O . ASN A 1 102 ? 18.791 -21.793 -10.129 1.00 81.25 102 ASN A O 1
ATOM 784 N N . CYS A 1 103 ? 18.313 -22.254 -12.267 1.00 74.25 103 CYS A N 1
ATOM 785 C CA . CYS A 1 103 ? 16.859 -22.184 -12.144 1.00 74.25 103 CYS A CA 1
ATOM 786 C C . CYS A 1 103 ? 16.173 -23.181 -13.110 1.00 74.25 103 CYS A C 1
ATOM 788 O O . CYS A 1 103 ? 15.385 -22.785 -13.973 1.00 74.25 103 CYS A O 1
ATOM 790 N N . PRO A 1 104 ? 16.453 -24.496 -13.005 1.00 73.44 104 PRO A N 1
ATOM 791 C CA . PRO A 1 104 ? 16.153 -25.467 -14.066 1.00 73.44 104 PRO A CA 1
ATOM 792 C C . PRO A 1 104 ? 14.663 -25.780 -14.232 1.00 73.44 104 PRO A C 1
ATOM 794 O O . PRO A 1 104 ? 14.254 -26.303 -15.266 1.00 73.44 104 PRO A O 1
ATOM 797 N N . LEU A 1 105 ? 13.845 -25.463 -13.227 1.00 66.62 105 LEU A N 1
ATOM 798 C CA . LEU A 1 105 ? 12.395 -25.677 -13.244 1.00 66.62 105 LEU A CA 1
ATOM 799 C C . LEU A 1 105 ? 11.611 -24.438 -13.707 1.00 66.62 105 LEU A C 1
ATOM 801 O O . LEU A 1 105 ? 10.386 -24.484 -13.780 1.00 66.62 105 LEU A O 1
ATOM 805 N N . GLY A 1 106 ? 12.300 -23.345 -14.052 1.00 64.75 106 GLY A N 1
ATOM 806 C CA . GLY A 1 106 ? 11.653 -22.066 -14.329 1.00 64.75 106 GLY A CA 1
ATOM 807 C C . GLY A 1 106 ? 11.128 -21.405 -13.052 1.00 64.75 106 GLY A C 1
ATOM 808 O O . GLY A 1 106 ? 11.473 -21.808 -11.947 1.00 64.75 106 GLY A O 1
ATOM 809 N N . CYS A 1 107 ? 10.310 -20.359 -13.182 1.00 66.44 107 CYS A N 1
ATOM 810 C CA . CYS A 1 107 ? 9.773 -19.686 -12.001 1.00 66.44 107 CYS A CA 1
ATOM 811 C C . CYS A 1 107 ? 8.660 -20.524 -11.332 1.00 66.44 107 CYS A C 1
ATOM 813 O O . CYS A 1 107 ? 7.794 -21.047 -12.037 1.00 66.44 107 CYS A O 1
ATOM 815 N N . PRO A 1 108 ? 8.620 -20.574 -9.987 1.00 53.72 108 PRO A N 1
ATOM 816 C CA . PRO A 1 108 ? 9.497 -19.838 -9.070 1.00 53.72 108 PRO A CA 1
ATOM 817 C C . PRO A 1 108 ? 10.839 -20.503 -8.760 1.00 53.72 108 PRO A C 1
ATOM 819 O O . PRO A 1 108 ? 10.910 -21.705 -8.530 1.00 53.72 108 PRO A O 1
ATOM 822 N N . CYS A 1 109 ? 11.877 -19.672 -8.637 1.00 60.47 109 CYS A N 1
ATOM 823 C CA . CYS A 1 109 ? 13.204 -20.076 -8.182 1.00 60.47 109 CYS A CA 1
ATOM 824 C C . CYS A 1 109 ? 13.575 -19.384 -6.878 1.00 60.47 109 CYS A C 1
ATOM 826 O O . CYS A 1 109 ? 13.325 -18.191 -6.694 1.00 60.47 109 CYS A O 1
ATOM 828 N N . GLU A 1 110 ? 14.166 -20.145 -5.961 1.00 51.28 110 GLU A N 1
ATOM 829 C CA . GLU A 1 110 ? 14.615 -19.614 -4.680 1.00 51.28 110 GLU A CA 1
ATOM 830 C C . GLU A 1 110 ? 15.742 -18.586 -4.906 1.00 51.28 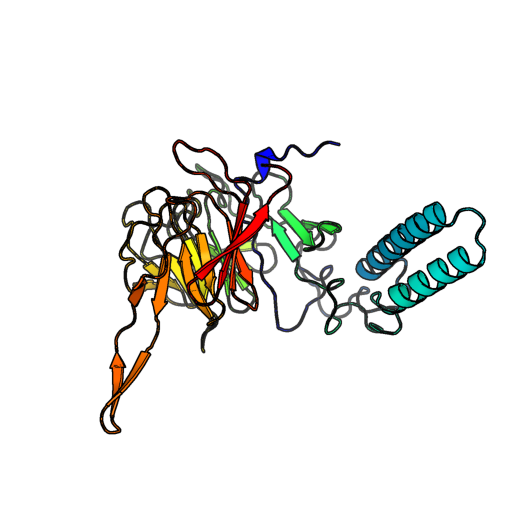110 GLU A C 1
ATOM 832 O O . GLU A 1 110 ? 16.728 -18.868 -5.583 1.00 51.28 110 GLU A O 1
ATOM 837 N N . ASN A 1 111 ? 15.600 -17.390 -4.318 1.00 49.78 111 ASN A N 1
ATOM 838 C CA . ASN A 1 111 ? 16.624 -16.331 -4.243 1.00 49.78 111 ASN A CA 1
ATOM 839 C C . ASN A 1 111 ? 16.972 -15.555 -5.535 1.00 49.78 111 ASN A C 1
ATOM 841 O O . ASN A 1 111 ? 18.140 -15.189 -5.723 1.00 49.78 111 ASN A O 1
ATOM 845 N N . ARG A 1 112 ? 16.002 -15.249 -6.414 1.00 56.94 112 ARG A N 1
ATOM 846 C CA . ARG A 1 112 ? 16.260 -14.426 -7.618 1.00 56.94 112 ARG A CA 1
ATOM 847 C C . ARG A 1 112 ? 15.179 -13.378 -7.914 1.00 56.94 112 ARG A C 1
ATOM 849 O O . ARG A 1 112 ? 13.994 -13.697 -7.980 1.00 56.94 112 ARG A O 1
ATOM 856 N N . ASP A 1 113 ? 15.619 -12.150 -8.203 1.00 50.44 113 ASP A N 1
ATOM 857 C CA . ASP A 1 113 ? 14.766 -10.995 -8.548 1.00 50.44 113 ASP A CA 1
ATOM 858 C C . ASP A 1 113 ? 14.037 -11.148 -9.896 1.00 50.44 113 ASP A C 1
ATOM 860 O O . ASP A 1 113 ? 13.003 -10.521 -10.121 1.00 50.44 113 ASP A O 1
ATOM 864 N N . ILE A 1 114 ? 14.539 -12.017 -10.782 1.00 52.59 114 ILE A N 1
ATOM 865 C CA . ILE A 1 114 ? 13.940 -12.311 -12.097 1.00 52.59 114 ILE A CA 1
ATOM 866 C C . ILE A 1 114 ? 12.566 -12.998 -11.952 1.00 52.59 114 ILE A C 1
ATOM 868 O O . ILE A 1 114 ? 11.698 -12.827 -12.804 1.00 52.59 114 ILE A O 1
ATOM 872 N N . CYS A 1 115 ? 12.335 -13.708 -10.840 1.00 59.31 115 CYS A N 1
ATOM 873 C CA . CYS A 1 115 ? 11.027 -14.247 -10.446 1.00 59.31 115 CYS A CA 1
ATOM 874 C C . CYS A 1 115 ? 10.374 -13.397 -9.328 1.00 59.31 115 CYS A C 1
ATOM 876 O O . CYS A 1 115 ? 9.605 -13.916 -8.518 1.00 59.31 115 CYS A O 1
ATOM 878 N N . GLY A 1 116 ? 10.749 -12.115 -9.235 1.00 54.38 116 GLY A N 1
ATOM 879 C CA . GLY A 1 116 ? 10.434 -11.216 -8.128 1.00 54.38 116 GLY A CA 1
ATOM 880 C C . GLY A 1 116 ? 8.976 -10.740 -8.063 1.00 54.38 116 GLY A C 1
ATOM 881 O O . GLY A 1 116 ? 8.165 -11.037 -8.941 1.00 54.38 116 GLY A O 1
ATOM 882 N N . PRO A 1 117 ? 8.621 -9.992 -7.003 1.00 56.34 117 PRO A N 1
ATOM 883 C CA . PRO A 1 117 ? 7.258 -9.528 -6.776 1.00 56.34 117 PRO A CA 1
ATOM 884 C C . PRO A 1 117 ? 6.767 -8.625 -7.914 1.00 56.34 117 PRO A C 1
ATOM 886 O O . PRO A 1 117 ? 7.497 -7.771 -8.426 1.00 56.34 117 PRO A O 1
ATOM 889 N N . ASN A 1 118 ? 5.494 -8.785 -8.265 1.00 64.62 118 ASN A N 1
ATOM 890 C CA . ASN A 1 118 ? 4.802 -7.905 -9.193 1.00 64.62 118 ASN A CA 1
ATOM 891 C C . ASN A 1 118 ? 3.997 -6.846 -8.444 1.00 64.62 118 ASN A C 1
ATOM 893 O O . ASN A 1 118 ? 3.383 -7.107 -7.410 1.00 64.62 118 ASN A O 1
ATOM 897 N N . ILE A 1 119 ? 3.941 -5.659 -9.030 1.00 73.62 119 ILE A N 1
ATOM 898 C CA . ILE A 1 119 ? 3.052 -4.579 -8.635 1.00 73.62 119 ILE A CA 1
ATOM 899 C C . ILE A 1 119 ? 1.826 -4.656 -9.537 1.00 73.62 119 ILE A C 1
ATOM 901 O O . ILE A 1 119 ? 1.934 -4.525 -10.754 1.00 73.62 119 ILE A O 1
ATOM 905 N N . THR A 1 120 ? 0.644 -4.830 -8.954 1.00 77.12 120 THR A N 1
ATOM 906 C CA . THR A 1 120 ? -0.606 -4.734 -9.717 1.00 77.12 120 THR A CA 1
ATOM 907 C C . THR A 1 120 ? -1.180 -3.330 -9.584 1.00 77.12 120 THR A C 1
ATOM 909 O O . THR A 1 120 ? -1.464 -2.862 -8.482 1.00 77.12 120 THR A O 1
ATOM 912 N N . ALA A 1 121 ? -1.359 -2.659 -10.717 1.00 80.50 121 ALA A N 1
ATOM 913 C CA . ALA A 1 121 ? -2.100 -1.416 -10.826 1.00 80.50 121 ALA A CA 1
ATOM 914 C C . ALA A 1 121 ? -3.518 -1.733 -11.303 1.00 80.50 121 ALA A C 1
ATOM 916 O O . ALA A 1 121 ? -3.726 -2.150 -12.445 1.00 80.50 121 ALA A O 1
ATOM 917 N N . MET A 1 122 ? -4.492 -1.543 -10.416 1.00 80.75 122 MET A N 1
ATOM 918 C CA . MET A 1 122 ? -5.896 -1.770 -10.731 1.00 80.75 122 MET A CA 1
ATOM 919 C C . MET A 1 122 ? -6.577 -0.482 -11.166 1.00 80.75 122 MET A C 1
ATOM 921 O O . MET A 1 122 ? -6.587 0.510 -10.437 1.00 80.75 122 MET A O 1
ATOM 925 N N . CYS A 1 123 ? -7.203 -0.526 -12.335 1.00 75.69 123 CYS A N 1
ATOM 926 C CA . CYS A 1 123 ? -7.938 0.591 -12.900 1.00 75.69 123 CYS A CA 1
ATOM 927 C C . CYS A 1 123 ? -9.317 0.130 -13.363 1.00 75.69 123 CYS A C 1
ATOM 929 O O . CYS A 1 123 ? -9.461 -0.946 -13.930 1.00 75.69 123 CYS A O 1
ATOM 931 N N . GLN A 1 124 ? -10.324 0.979 -13.153 1.00 74.12 124 GLN A N 1
ATOM 932 C CA . GLN A 1 124 ? -11.678 0.763 -13.678 1.00 74.12 124 GLN A CA 1
ATOM 933 C C . GLN A 1 124 ? -12.017 1.698 -14.848 1.00 74.12 124 GLN A C 1
ATOM 935 O O . GLN A 1 124 ? -12.957 1.455 -15.593 1.00 74.12 124 GLN A O 1
ATOM 940 N N . SER A 1 125 ? -11.300 2.815 -14.990 1.00 63.91 125 SER A N 1
ATOM 941 C CA . SER A 1 125 ? -11.564 3.825 -16.024 1.00 63.91 125 SER A CA 1
ATOM 942 C C . SER A 1 125 ? -10.872 3.548 -17.358 1.00 63.91 125 SER A C 1
ATOM 944 O O . SER A 1 125 ? -11.078 4.301 -18.303 1.00 63.91 125 SER A O 1
ATOM 946 N N . VAL A 1 126 ? -10.027 2.521 -17.413 1.00 62.53 126 VAL A N 1
ATOM 947 C CA . VAL A 1 126 ? -9.381 2.018 -18.627 1.00 62.53 126 VAL A CA 1
ATOM 948 C C . VAL A 1 126 ? -9.763 0.553 -18.797 1.00 62.53 126 VAL A C 1
ATOM 950 O O . VAL A 1 126 ? -10.079 -0.108 -17.809 1.00 62.53 126 VAL A O 1
ATOM 953 N N . ASP A 1 127 ? -9.714 0.060 -20.033 1.00 67.31 127 ASP A N 1
ATOM 954 C CA . ASP A 1 127 ? -10.179 -1.286 -20.403 1.00 67.31 127 ASP A CA 1
ATOM 955 C C . ASP A 1 127 ? -9.427 -2.426 -19.691 1.00 67.31 127 ASP A C 1
ATOM 957 O O . ASP A 1 127 ? -9.890 -3.567 -19.677 1.00 67.31 127 ASP A O 1
ATOM 961 N N . PHE A 1 128 ? -8.277 -2.130 -19.078 1.00 67.00 128 PHE A N 1
ATOM 962 C CA . PHE A 1 128 ? -7.446 -3.102 -18.381 1.00 67.00 128 PHE A CA 1
ATOM 963 C C . PHE A 1 128 ? -6.754 -2.511 -17.145 1.00 67.00 128 PHE A C 1
ATOM 965 O O . PHE A 1 128 ? -6.290 -1.369 -17.121 1.00 67.00 128 PHE A O 1
ATOM 972 N N . SER A 1 129 ? -6.643 -3.338 -16.113 1.00 81.56 129 SER A N 1
ATOM 973 C CA . SER A 1 129 ? -5.619 -3.219 -15.072 1.00 81.56 129 SER A CA 1
ATOM 974 C C . SER A 1 129 ? -4.300 -3.777 -15.604 1.00 81.56 129 SER A C 1
ATOM 976 O O . SER A 1 129 ? -4.264 -4.342 -16.691 1.00 81.56 129 SER A O 1
ATOM 978 N N . TYR A 1 130 ? -3.191 -3.638 -14.887 1.00 73.06 130 TYR A N 1
ATOM 979 C CA . TYR A 1 130 ? -1.954 -4.287 -15.314 1.00 73.06 130 TYR A CA 1
ATOM 980 C C . TYR A 1 130 ? -1.099 -4.735 -14.141 1.00 73.06 130 TYR A C 1
ATOM 982 O O . TYR A 1 130 ? -1.053 -4.088 -13.098 1.00 73.06 130 TYR A O 1
ATOM 990 N N . SER A 1 131 ? -0.395 -5.839 -14.343 1.00 74.50 131 SER A N 1
ATOM 991 C CA . SER A 1 131 ? 0.661 -6.312 -13.462 1.00 74.50 131 SER A CA 1
ATOM 992 C C . SER A 1 131 ? 1.996 -5.917 -14.075 1.00 74.50 131 SER A C 1
ATOM 994 O O . SER A 1 131 ? 2.253 -6.221 -15.240 1.00 74.50 131 SER A O 1
ATOM 996 N N . ILE A 1 132 ? 2.835 -5.225 -13.311 1.00 68.12 132 ILE A N 1
ATOM 997 C CA . ILE A 1 132 ? 4.184 -4.849 -13.719 1.00 68.12 132 ILE A CA 1
ATOM 998 C C . ILE A 1 132 ? 5.214 -5.490 -12.792 1.00 68.12 132 ILE A C 1
ATOM 1000 O O . ILE A 1 132 ? 5.027 -5.498 -11.576 1.00 68.12 132 ILE A O 1
ATOM 1004 N N . SER A 1 133 ? 6.297 -6.037 -13.338 1.00 64.62 133 SER A N 1
ATOM 1005 C CA . SER A 1 133 ? 7.402 -6.525 -12.507 1.00 64.62 133 SER A CA 1
ATOM 1006 C C . SER A 1 133 ? 8.003 -5.381 -11.692 1.00 64.62 133 SER A C 1
ATOM 1008 O O . SER A 1 133 ? 8.008 -4.234 -12.140 1.00 64.62 133 SER A O 1
ATOM 1010 N N . ALA A 1 134 ? 8.566 -5.673 -10.516 1.00 62.69 134 ALA A N 1
ATOM 1011 C CA . ALA A 1 134 ? 9.292 -4.665 -9.736 1.00 62.69 134 ALA A CA 1
ATOM 1012 C C . ALA A 1 134 ? 10.428 -3.991 -10.536 1.00 62.69 134 ALA A C 1
ATOM 1014 O O . ALA A 1 134 ? 10.753 -2.833 -10.290 1.00 62.69 134 ALA A O 1
ATOM 1015 N N . SER A 1 135 ? 10.988 -4.686 -11.535 1.00 59.28 135 SER A N 1
ATOM 1016 C CA . SER A 1 135 ? 11.980 -4.132 -12.461 1.00 59.28 135 SER A CA 1
ATOM 1017 C C . SER A 1 135 ? 11.399 -3.152 -13.492 1.00 59.28 135 SER A C 1
ATOM 1019 O O . SER A 1 135 ? 12.162 -2.488 -14.182 1.00 59.28 135 SER A O 1
ATOM 1021 N N . GLY A 1 136 ? 10.075 -3.075 -13.651 1.00 61.22 136 GLY A N 1
ATOM 1022 C CA . GLY A 1 136 ? 9.398 -2.222 -14.632 1.00 61.22 136 GLY A CA 1
ATOM 1023 C C . GLY A 1 136 ? 9.392 -2.754 -16.072 1.00 61.22 136 GLY A C 1
ATOM 1024 O O . GLY A 1 136 ? 8.741 -2.165 -16.931 1.00 61.22 136 GLY A O 1
ATOM 1025 N N . HIS A 1 137 ? 10.093 -3.857 -16.349 1.00 55.09 137 HIS A N 1
ATOM 1026 C CA . HIS A 1 137 ? 10.330 -4.343 -17.712 1.00 55.09 137 HIS A CA 1
ATOM 1027 C C . HIS A 1 137 ? 9.178 -5.174 -18.285 1.00 55.09 137 HIS A C 1
ATOM 1029 O O . HIS A 1 137 ? 8.944 -5.127 -19.491 1.00 55.09 137 HIS A O 1
ATOM 1035 N N . ASN A 1 138 ? 8.426 -5.898 -17.448 1.00 57.50 138 ASN A N 1
ATOM 1036 C CA . ASN A 1 138 ? 7.258 -6.648 -17.911 1.00 57.50 138 ASN A CA 1
ATOM 1037 C C . ASN A 1 138 ? 6.007 -5.977 -17.421 1.00 57.50 138 ASN A C 1
ATOM 1039 O O . ASN A 1 138 ? 5.804 -5.883 -16.216 1.00 57.50 138 ASN A O 1
ATOM 1043 N N . LYS A 1 139 ? 5.159 -5.588 -18.360 1.00 70.12 139 LYS A N 1
ATOM 1044 C CA . LYS A 1 139 ? 3.805 -5.142 -18.097 1.00 70.12 139 LYS A CA 1
ATOM 1045 C C . LYS A 1 139 ? 2.862 -6.093 -18.813 1.00 70.12 139 LYS A C 1
ATOM 1047 O O . LYS A 1 139 ? 2.961 -6.261 -20.024 1.00 70.12 139 LYS A O 1
ATOM 1052 N N . GLU A 1 140 ? 1.954 -6.682 -18.059 1.00 71.12 140 GLU A N 1
ATOM 1053 C CA . GLU A 1 140 ? 0.901 -7.546 -18.571 1.00 71.12 140 GLU A CA 1
ATOM 1054 C C . GLU A 1 140 ? -0.448 -6.924 -18.235 1.00 71.12 140 GLU A C 1
ATOM 1056 O O . GLU A 1 140 ? -0.660 -6.470 -17.106 1.00 71.12 140 GLU A O 1
ATOM 1061 N N . ASN A 1 141 ? -1.357 -6.899 -19.203 1.00 76.56 141 ASN A N 1
ATOM 1062 C CA . ASN A 1 141 ? -2.718 -6.450 -18.968 1.00 76.56 141 ASN A CA 1
ATOM 1063 C C . ASN A 1 141 ? -3.480 -7.488 -18.135 1.00 76.56 141 ASN A C 1
ATOM 1065 O O . ASN A 1 141 ? -3.270 -8.694 -18.244 1.00 76.56 141 ASN A O 1
ATOM 1069 N N . ARG A 1 142 ? -4.347 -6.993 -17.257 1.00 74.00 142 ARG A N 1
ATOM 1070 C CA . ARG A 1 142 ? -5.181 -7.774 -16.352 1.00 74.00 142 ARG A CA 1
ATOM 1071 C C . ARG A 1 142 ? -6.616 -7.285 -16.428 1.00 74.00 142 ARG A C 1
ATOM 1073 O O . ARG A 1 142 ? -6.877 -6.090 -16.292 1.00 74.00 142 ARG A O 1
ATOM 1080 N N . HIS A 1 143 ? -7.550 -8.207 -16.595 1.00 79.19 143 HIS A N 1
ATOM 1081 C CA . HIS A 1 143 ? -8.961 -7.898 -16.778 1.00 79.19 143 HIS A CA 1
ATOM 1082 C C . HIS A 1 143 ? -9.780 -8.373 -15.584 1.00 79.19 143 HIS A C 1
ATOM 1084 O O . HIS A 1 143 ? -10.116 -9.545 -15.466 1.00 79.19 143 HIS A O 1
ATOM 1090 N N . TYR A 1 144 ? -10.115 -7.440 -14.695 1.00 81.00 144 TYR A N 1
ATOM 1091 C CA . TYR A 1 144 ? -10.980 -7.722 -13.555 1.00 81.00 144 TYR A CA 1
ATOM 1092 C C . TYR 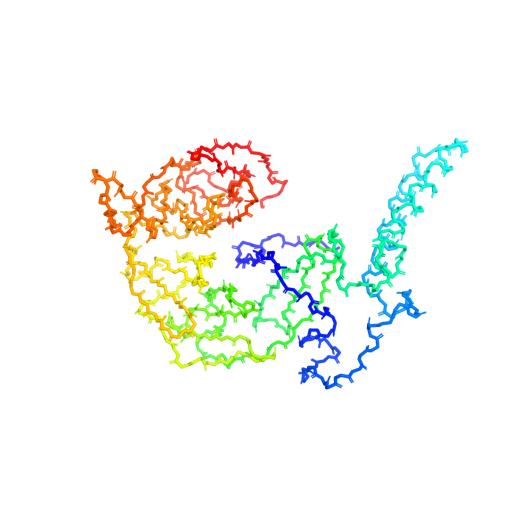A 1 144 ? -12.407 -7.267 -13.844 1.00 81.00 144 TYR A C 1
ATOM 1094 O O . TYR A 1 144 ? -12.647 -6.117 -14.221 1.00 81.00 144 TYR A O 1
ATOM 1102 N N . THR A 1 145 ? -13.364 -8.149 -13.590 1.00 84.62 145 THR A N 1
ATOM 1103 C CA . THR A 1 145 ? -14.781 -7.812 -13.537 1.00 84.62 145 THR A CA 1
ATOM 1104 C C . THR A 1 145 ? -15.019 -6.942 -12.310 1.00 84.62 145 THR A C 1
ATOM 1106 O O . THR A 1 145 ? -14.905 -7.383 -11.165 1.00 84.62 145 THR A O 1
ATOM 1109 N N . THR A 1 146 ? -15.331 -5.671 -12.554 1.00 85.12 146 THR A N 1
ATOM 1110 C CA . THR A 1 146 ? -15.626 -4.700 -11.497 1.00 85.12 146 THR A CA 1
ATOM 1111 C C . THR A 1 146 ? -17.128 -4.425 -11.435 1.00 85.12 146 THR A C 1
ATOM 1113 O O . THR A 1 146 ? -17.773 -4.338 -12.484 1.00 85.12 146 THR A O 1
ATOM 1116 N N . PRO A 1 147 ? -17.708 -4.246 -10.233 1.00 88.12 147 PRO A N 1
ATOM 1117 C CA . PRO A 1 147 ? -19.096 -3.838 -10.104 1.00 88.12 147 PRO A CA 1
ATOM 1118 C C . PRO A 1 147 ? -19.390 -2.549 -10.872 1.00 88.12 147 PRO A C 1
ATOM 1120 O O . PRO A 1 147 ? -18.542 -1.652 -10.984 1.00 88.12 147 PRO A O 1
ATOM 1123 N N . ALA A 1 148 ? -20.622 -2.458 -11.376 1.00 85.50 148 ALA A N 1
ATOM 1124 C CA . ALA A 1 148 ? -21.061 -1.347 -12.202 1.00 85.50 148 ALA A CA 1
ATOM 1125 C C . ALA A 1 148 ? -20.857 0.003 -11.498 1.00 85.50 148 ALA A C 1
ATOM 1127 O O . ALA A 1 148 ? -21.131 0.177 -10.303 1.00 85.50 148 ALA A O 1
ATOM 1128 N N . ARG A 1 149 ? -20.401 0.979 -12.288 1.00 84.56 149 ARG A N 1
ATOM 1129 C CA . ARG A 1 149 ? -20.347 2.381 -11.880 1.00 84.56 149 ARG A CA 1
ATOM 1130 C C . ARG A 1 149 ? -21.760 2.851 -11.526 1.00 84.56 149 ARG A C 1
ATOM 1132 O O . ARG A 1 149 ? -22.701 2.615 -12.277 1.00 84.56 149 ARG A O 1
ATOM 1139 N N . THR A 1 150 ? -21.872 3.592 -10.429 1.00 86.38 150 THR A N 1
ATOM 1140 C CA . THR A 1 150 ? -23.075 4.371 -10.099 1.00 86.38 150 THR A CA 1
ATOM 1141 C C . THR A 1 150 ? -22.782 5.862 -10.294 1.00 86.38 150 THR A C 1
ATOM 1143 O O . THR A 1 150 ? -22.648 6.317 -11.426 1.00 86.38 150 THR A O 1
ATOM 1146 N N . THR A 1 151 ? -22.604 6.631 -9.220 1.00 84.69 151 THR A N 1
ATOM 1147 C CA . THR A 1 151 ? -22.206 8.050 -9.266 1.00 84.69 151 THR A CA 1
ATOM 1148 C C . THR A 1 151 ? -20.695 8.236 -9.434 1.00 84.69 151 THR A C 1
ATOM 1150 O O . THR A 1 151 ? -20.245 9.235 -9.989 1.00 84.69 151 THR A O 1
ATOM 1153 N N . SER A 1 152 ? -19.899 7.256 -9.005 1.00 85.69 152 SER A N 1
ATOM 1154 C CA . SER A 1 152 ? -18.438 7.222 -9.124 1.00 85.69 152 SER A CA 1
ATOM 1155 C C . SER A 1 152 ? -17.966 5.829 -9.551 1.00 85.69 152 SER A C 1
ATOM 1157 O O . SER A 1 152 ? -18.695 4.864 -9.307 1.00 85.69 152 SER A O 1
ATOM 1159 N N . PRO A 1 153 ? -16.767 5.676 -10.153 1.00 87.88 153 PRO A N 1
ATOM 1160 C CA . PRO A 1 153 ? -16.173 4.354 -10.332 1.00 87.88 153 PRO A CA 1
ATOM 1161 C C . PRO A 1 153 ? -16.102 3.613 -8.993 1.00 87.88 153 PRO A C 1
ATOM 1163 O O . PRO A 1 153 ? -15.741 4.200 -7.973 1.00 87.88 153 PRO A O 1
ATOM 1166 N N . PHE A 1 154 ? -16.407 2.323 -9.009 1.00 89.88 154 PHE A N 1
ATOM 1167 C CA . PHE A 1 154 ? -16.318 1.432 -7.863 1.00 89.88 154 PHE A CA 1
ATOM 1168 C C . PHE A 1 154 ? -14.943 1.481 -7.176 1.00 89.88 154 PHE A C 1
ATOM 1170 O O . PHE A 1 154 ? -14.881 1.571 -5.955 1.00 89.88 154 PHE A O 1
ATOM 1177 N N . LEU A 1 155 ? -13.834 1.483 -7.917 1.00 90.19 155 LEU A N 1
ATOM 1178 C CA . LEU A 1 155 ? -12.481 1.544 -7.334 1.00 90.19 155 LEU A CA 1
ATOM 1179 C C . LEU A 1 155 ? -12.022 2.961 -6.946 1.00 90.19 155 LEU A C 1
ATOM 1181 O O . LEU A 1 155 ? -10.939 3.133 -6.387 1.00 90.19 155 LEU A O 1
ATOM 1185 N N . TYR A 1 156 ? -12.818 3.996 -7.228 1.00 90.00 156 TYR A N 1
ATOM 1186 C CA . TYR A 1 156 ? -12.401 5.374 -6.992 1.00 90.00 156 TYR A CA 1
ATOM 1187 C C . TYR A 1 156 ? -12.205 5.652 -5.495 1.00 90.00 156 TYR A C 1
ATOM 1189 O O . TYR A 1 156 ? -13.136 5.516 -4.696 1.00 90.00 156 TYR A O 1
ATOM 1197 N N . ARG A 1 157 ? -10.981 6.074 -5.134 1.00 90.75 157 ARG A N 1
ATOM 1198 C CA . ARG A 1 157 ? -10.543 6.375 -3.755 1.00 90.75 157 ARG A CA 1
ATOM 1199 C C . ARG A 1 157 ? -10.620 5.180 -2.791 1.00 90.75 157 ARG A C 1
ATOM 1201 O O . ARG A 1 157 ? -10.651 5.386 -1.578 1.00 90.75 157 ARG A O 1
ATOM 1208 N N . ALA A 1 158 ? -10.645 3.955 -3.312 1.00 93.56 158 ALA A N 1
ATOM 1209 C CA . ALA A 1 158 ? -10.568 2.745 -2.503 1.00 93.56 158 ALA A CA 1
ATOM 1210 C C . ALA A 1 158 ? -9.124 2.474 -2.043 1.00 93.56 158 ALA A C 1
ATOM 1212 O O . ALA A 1 158 ? -8.161 2.873 -2.705 1.00 93.56 158 ALA A O 1
ATOM 1213 N N . GLY A 1 159 ? -8.975 1.836 -0.884 1.00 93.12 159 GLY A N 1
ATOM 1214 C CA . GLY A 1 159 ? -7.702 1.311 -0.391 1.00 93.12 159 GLY A CA 1
ATOM 1215 C C . GLY A 1 159 ? -7.533 -0.153 -0.747 1.00 93.12 159 GLY A C 1
ATOM 1216 O O . GLY A 1 159 ? -8.521 -0.868 -0.854 1.00 93.12 159 GLY A O 1
ATOM 1217 N N . PHE A 1 160 ? -6.290 -0.597 -0.883 1.00 91.69 160 PHE A N 1
ATOM 1218 C CA . PHE A 1 160 ? -5.961 -1.978 -1.210 1.00 91.69 160 PHE A CA 1
ATOM 1219 C C . PHE A 1 160 ? -4.983 -2.531 -0.185 1.00 91.69 160 PHE A C 1
ATOM 1221 O O . PHE A 1 160 ? -4.028 -1.848 0.178 1.00 91.69 160 PHE A O 1
ATOM 1228 N N . SER A 1 161 ? -5.202 -3.763 0.253 1.00 90.50 161 SER A N 1
ATOM 1229 C CA . SER A 1 161 ? -4.285 -4.482 1.131 1.00 90.50 161 SER A CA 1
ATOM 1230 C C . SER A 1 161 ? -4.232 -5.951 0.756 1.00 90.50 161 SER A C 1
ATOM 1232 O O . SER A 1 161 ? -5.186 -6.480 0.192 1.00 90.50 161 SER A O 1
ATOM 1234 N N . ILE A 1 162 ? -3.132 -6.609 1.102 1.00 84.00 162 ILE A N 1
ATOM 1235 C CA . ILE A 1 162 ? -2.988 -8.054 0.928 1.00 84.00 162 ILE A CA 1
ATOM 1236 C C . ILE A 1 162 ? -2.947 -8.687 2.303 1.00 84.00 162 ILE A C 1
ATOM 1238 O O . ILE A 1 162 ? -2.127 -8.284 3.123 1.00 84.00 162 ILE A O 1
ATOM 1242 N N . MET A 1 163 ? -3.803 -9.668 2.546 1.00 86.12 163 MET A N 1
ATOM 1243 C CA . MET A 1 163 ? -3.850 -10.406 3.803 1.00 86.12 163 MET A CA 1
ATOM 1244 C C . MET A 1 163 ? -4.093 -11.877 3.500 1.00 86.12 163 MET A C 1
ATOM 1246 O O . MET A 1 163 ? -4.987 -12.211 2.730 1.00 86.12 163 MET A O 1
ATOM 1250 N N . ASN A 1 164 ? -3.270 -12.752 4.072 1.00 82.06 164 ASN A N 1
ATOM 1251 C CA . ASN A 1 164 ? -3.264 -14.193 3.819 1.00 82.06 164 ASN A CA 1
ATOM 1252 C C . ASN A 1 164 ? -3.164 -14.550 2.321 1.00 82.06 164 ASN A C 1
ATOM 1254 O O . ASN A 1 164 ? -3.701 -15.559 1.877 1.00 82.06 164 ASN A O 1
ATOM 1258 N N . GLY A 1 165 ? -2.474 -13.715 1.537 1.00 75.62 165 GLY A N 1
ATOM 1259 C CA . GLY A 1 165 ? -2.317 -13.892 0.088 1.00 75.62 165 GLY A CA 1
ATOM 1260 C C . GLY A 1 165 ? -3.516 -13.444 -0.757 1.00 75.62 165 GLY A C 1
ATOM 1261 O O . GLY A 1 165 ? -3.415 -13.450 -1.979 1.00 75.62 165 GLY A O 1
ATOM 1262 N N . GLU A 1 166 ? -4.612 -13.002 -0.141 1.00 81.00 166 GLU A N 1
ATOM 1263 C CA . GLU A 1 166 ? -5.783 -12.465 -0.838 1.00 81.00 166 GLU A CA 1
ATOM 1264 C C . GLU A 1 166 ? -5.717 -10.934 -0.925 1.00 81.00 166 GLU A C 1
ATOM 1266 O O . GLU A 1 166 ? -5.252 -10.258 -0.002 1.00 81.00 166 GLU A O 1
ATOM 1271 N N . VAL A 1 167 ? -6.221 -10.372 -2.028 1.00 86.50 167 VAL A N 1
ATOM 1272 C CA . VAL A 1 167 ? -6.328 -8.919 -2.215 1.00 86.50 167 VAL A CA 1
ATOM 1273 C C . VAL A 1 167 ? -7.678 -8.441 -1.696 1.00 86.50 167 VAL A C 1
ATOM 1275 O O . VAL A 1 167 ? -8.724 -8.784 -2.247 1.00 86.50 167 VAL A O 1
ATOM 1278 N N . TYR A 1 168 ? -7.640 -7.588 -0.679 1.00 93.06 168 TYR A N 1
ATOM 1279 C CA . TYR A 1 168 ? -8.803 -6.911 -0.122 1.00 93.06 168 TYR A CA 1
ATOM 1280 C C . TYR A 1 168 ? -8.837 -5.444 -0.548 1.00 93.06 168 TYR A C 1
ATOM 1282 O O . TYR A 1 168 ? -7.810 -4.762 -0.607 1.00 93.06 168 TYR A O 1
ATOM 1290 N N . ILE A 1 169 ? -10.043 -4.949 -0.807 1.00 95.31 169 ILE A N 1
ATOM 1291 C CA . ILE A 1 169 ? -10.320 -3.585 -1.246 1.00 95.31 169 ILE A CA 1
ATOM 1292 C C . ILE A 1 169 ? -11.311 -2.946 -0.269 1.00 95.31 169 ILE A C 1
ATOM 1294 O O . ILE A 1 169 ? -12.365 -3.509 0.037 1.00 95.31 169 ILE A O 1
ATOM 1298 N N . PHE A 1 170 ? -10.977 -1.746 0.196 1.00 96.69 170 PHE A N 1
ATOM 1299 C CA . PHE A 1 170 ? -11.644 -1.069 1.303 1.00 96.69 170 PHE A CA 1
ATOM 1300 C C . PHE A 1 170 ? -12.179 0.302 0.900 1.00 96.69 170 PHE A C 1
ATOM 1302 O O . PHE A 1 170 ? -11.463 1.110 0.302 1.00 96.69 170 PHE A O 1
ATOM 1309 N N . GLY A 1 171 ? -13.420 0.588 1.287 1.00 95.62 171 GLY A N 1
ATOM 1310 C CA . GLY A 1 171 ? -14.037 1.908 1.170 1.00 95.62 171 GLY A CA 1
ATOM 1311 C C . GLY A 1 171 ? -14.092 2.484 -0.253 1.00 95.62 171 GLY A C 1
ATOM 1312 O O . GLY A 1 171 ? -14.279 1.772 -1.241 1.00 95.62 171 GLY A O 1
ATOM 1313 N N . GLY A 1 172 ? -13.935 3.804 -0.365 1.00 93.31 172 GLY A N 1
ATOM 1314 C CA . GLY A 1 172 ? -14.056 4.550 -1.622 1.00 93.31 172 GLY A CA 1
ATOM 1315 C C . GLY A 1 172 ? -15.404 5.255 -1.798 1.00 93.31 172 GLY A C 1
ATOM 1316 O O . GLY A 1 172 ? -16.280 5.208 -0.941 1.00 93.31 172 GLY A O 1
ATOM 1317 N N . SER A 1 173 ? -15.570 5.967 -2.914 1.00 91.81 173 SER A N 1
ATOM 1318 C CA . SER A 1 173 ? -16.702 6.896 -3.090 1.00 91.81 173 SER A CA 1
ATOM 1319 C C . SER A 1 173 ? -18.071 6.241 -3.262 1.00 91.81 173 SER A C 1
ATOM 1321 O O . SER A 1 173 ? -1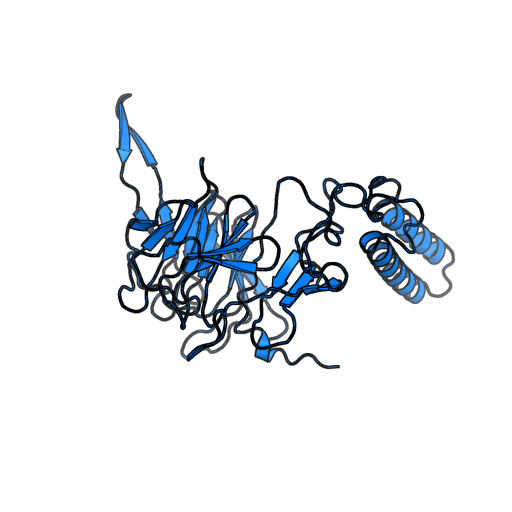9.067 6.843 -2.876 1.00 91.81 173 SER A O 1
ATOM 1323 N N . GLN A 1 174 ? -18.132 5.028 -3.814 1.00 91.81 174 GLN A N 1
ATOM 1324 C CA . GLN A 1 174 ? -19.405 4.336 -4.044 1.00 91.81 174 GLN A CA 1
ATOM 1325 C C . GLN A 1 174 ? -19.968 3.687 -2.770 1.00 91.81 174 GLN A C 1
ATOM 1327 O O . GLN A 1 174 ? -21.173 3.715 -2.548 1.00 91.81 174 GLN A O 1
ATOM 1332 N N . ASP A 1 175 ? -19.098 3.120 -1.935 1.00 94.50 175 ASP A N 1
ATOM 1333 C CA . ASP A 1 175 ? -19.428 2.641 -0.591 1.00 94.50 175 ASP A CA 1
ATOM 1334 C C . ASP A 1 175 ? -18.183 2.816 0.280 1.00 94.50 175 ASP A C 1
ATOM 1336 O O . ASP A 1 175 ? -17.222 2.049 0.202 1.00 94.50 175 ASP A O 1
ATOM 1340 N N . SER A 1 176 ? -18.218 3.856 1.111 1.00 95.06 176 SER A N 1
ATOM 1341 C CA . SER A 1 176 ? -17.107 4.250 1.979 1.00 95.06 176 SER A CA 1
ATOM 1342 C C . SER A 1 176 ? -16.791 3.249 3.089 1.00 95.06 176 SER A C 1
ATOM 1344 O O . SER A 1 176 ? -15.757 3.388 3.732 1.00 95.06 176 SER A O 1
ATOM 1346 N N . LYS A 1 177 ? -17.638 2.239 3.315 1.00 96.44 177 LYS A N 1
ATOM 1347 C CA . LYS A 1 177 ? -17.431 1.209 4.338 1.00 96.44 177 LYS A CA 1
ATOM 1348 C C . LYS A 1 177 ? -17.247 -0.186 3.752 1.00 96.44 177 LYS A C 1
ATOM 1350 O O . LYS A 1 177 ? -17.154 -1.143 4.518 1.00 96.44 177 LYS A O 1
ATOM 1355 N N . LYS A 1 178 ? -17.220 -0.344 2.427 1.00 96.62 178 LYS A N 1
ATOM 1356 C CA . LYS A 1 178 ? -17.135 -1.675 1.819 1.00 96.62 178 LYS A CA 1
ATOM 1357 C C . LYS A 1 178 ? -15.848 -2.402 2.189 1.00 96.62 178 LYS A C 1
ATOM 1359 O O . LYS A 1 178 ? -14.790 -1.783 2.305 1.00 96.62 178 LYS A O 1
ATOM 1364 N N . ILE A 1 179 ? -15.969 -3.719 2.294 1.00 97.75 179 ILE A N 1
ATOM 1365 C CA . ILE A 1 179 ? -14.858 -4.662 2.307 1.00 97.75 179 ILE A CA 1
ATOM 1366 C C . ILE A 1 179 ? -15.175 -5.678 1.222 1.00 97.75 179 ILE A C 1
ATOM 1368 O O . ILE A 1 179 ? -16.142 -6.433 1.322 1.00 97.75 179 ILE A O 1
ATOM 1372 N N . VAL A 1 180 ? -14.397 -5.661 0.156 1.00 95.62 180 VAL A N 1
ATOM 1373 C CA . VAL A 1 180 ? -14.548 -6.589 -0.966 1.00 95.62 180 VAL A CA 1
ATOM 1374 C C . VAL A 1 180 ? -13.212 -7.262 -1.216 1.00 95.62 180 VAL A C 1
ATOM 1376 O O . VAL A 1 180 ? -12.175 -6.742 -0.800 1.00 95.62 180 VAL A O 1
ATOM 1379 N N . LYS A 1 181 ? -13.219 -8.416 -1.867 1.00 91.12 181 LYS A N 1
ATOM 1380 C CA . LYS A 1 181 ? -11.988 -9.119 -2.217 1.00 91.12 181 LYS A CA 1
ATOM 1381 C C . LYS A 1 181 ? -11.985 -9.516 -3.678 1.00 91.12 181 LYS A C 1
ATOM 1383 O O . LYS A 1 181 ? -13.036 -9.561 -4.312 1.00 91.12 181 LYS A O 1
ATOM 1388 N N . ILE A 1 182 ? -10.795 -9.741 -4.213 1.00 84.25 182 ILE A N 1
ATOM 1389 C CA . ILE A 1 182 ? -10.655 -10.300 -5.553 1.00 84.25 182 ILE A CA 1
ATOM 1390 C C . ILE A 1 182 ? -10.748 -11.811 -5.429 1.00 84.25 182 ILE A C 1
ATOM 1392 O O . ILE A 1 182 ? -9.901 -12.433 -4.791 1.00 84.25 182 ILE A O 1
ATOM 1396 N N . GLU A 1 183 ? -11.765 -12.374 -6.060 1.00 79.19 183 GLU A N 1
ATOM 1397 C CA . GLU A 1 183 ? -11.956 -13.808 -6.203 1.00 79.19 183 GLU A CA 1
ATOM 1398 C C . GLU A 1 183 ? -11.873 -14.148 -7.678 1.00 79.19 183 GLU A C 1
ATOM 1400 O O . GLU A 1 183 ? -12.635 -13.625 -8.492 1.00 79.19 183 GLU A O 1
ATOM 1405 N N . GLN A 1 184 ? -10.910 -15.000 -8.029 1.00 76.69 184 GLN A N 1
ATOM 1406 C CA . GLN A 1 184 ? -10.581 -15.308 -9.420 1.00 76.69 184 GLN A CA 1
ATOM 1407 C C . GLN A 1 184 ? -10.305 -14.013 -10.207 1.00 76.69 184 GLN A C 1
ATOM 1409 O O . GLN A 1 184 ? -9.224 -13.439 -10.081 1.00 76.69 184 GLN A O 1
ATOM 1414 N N . CYS A 1 185 ? -11.299 -13.536 -10.963 1.00 78.06 185 CYS A N 1
ATOM 1415 C CA . CYS A 1 185 ? -11.263 -12.318 -11.766 1.00 78.06 185 CYS A CA 1
ATOM 1416 C C . CYS A 1 185 ? -12.385 -11.336 -11.483 1.00 78.06 185 CYS A C 1
ATOM 1418 O O . CYS A 1 185 ? -12.549 -10.379 -12.235 1.00 78.06 185 CYS A O 1
ATOM 1420 N N . ALA A 1 186 ? -13.147 -11.536 -10.416 1.00 81.88 186 ALA A N 1
ATOM 1421 C CA . ALA A 1 186 ? -14.223 -10.651 -10.024 1.00 81.88 186 ALA A CA 1
ATOM 1422 C C . ALA A 1 186 ? -13.919 -9.999 -8.679 1.00 81.88 186 ALA A C 1
ATOM 1424 O O . ALA A 1 186 ? -13.237 -10.559 -7.820 1.00 81.88 186 ALA A O 1
ATOM 1425 N N . ILE A 1 187 ? -14.416 -8.777 -8.510 1.00 88.19 187 ILE A N 1
ATOM 1426 C CA . ILE A 1 187 ? -14.465 -8.164 -7.191 1.00 88.19 187 ILE A CA 1
ATOM 1427 C C . ILE A 1 187 ? -15.769 -8.584 -6.524 1.00 88.19 187 ILE A C 1
ATOM 1429 O O . ILE A 1 187 ? -16.838 -8.082 -6.882 1.00 88.19 187 ILE A O 1
ATOM 1433 N N . ASP A 1 188 ? -15.641 -9.438 -5.518 1.00 88.19 188 ASP A N 1
ATOM 1434 C CA . ASP A 1 188 ? -16.759 -10.002 -4.781 1.00 88.19 188 ASP A CA 1
ATOM 1435 C C . ASP A 1 188 ? -16.959 -9.290 -3.444 1.00 88.19 188 ASP A C 1
ATOM 1437 O O . ASP A 1 188 ? -16.021 -9.010 -2.686 1.00 88.19 188 ASP A O 1
ATOM 1441 N N . ASP A 1 189 ? -18.221 -8.988 -3.145 1.00 93.81 189 ASP A N 1
ATOM 1442 C CA . ASP A 1 189 ? -18.607 -8.404 -1.867 1.00 93.81 189 ASP A CA 1
ATOM 1443 C C . ASP A 1 189 ? -18.544 -9.464 -0.764 1.00 93.81 189 ASP A C 1
ATOM 1445 O O . ASP A 1 189 ? -19.211 -10.494 -0.824 1.00 93.81 189 ASP A O 1
ATOM 1449 N N . THR A 1 190 ? -17.766 -9.193 0.284 1.00 95.38 190 THR A N 1
ATOM 1450 C CA . THR A 1 190 ? -17.640 -10.109 1.428 1.00 95.38 190 THR A CA 1
ATOM 1451 C C . THR A 1 190 ? -18.870 -10.096 2.344 1.00 95.38 190 THR A C 1
ATOM 1453 O O . THR A 1 190 ? -18.957 -10.885 3.286 1.00 95.38 190 THR A O 1
ATOM 1456 N N . GLY A 1 191 ? -19.784 -9.138 2.158 1.00 95.88 191 GLY A N 1
ATOM 1457 C CA . GLY A 1 191 ? -20.866 -8.827 3.092 1.00 95.88 191 GLY A CA 1
ATOM 1458 C C . GLY A 1 191 ? -20.388 -8.164 4.391 1.00 95.88 191 GLY A C 1
ATOM 1459 O O . GLY A 1 191 ? -21.207 -7.783 5.227 1.00 95.88 191 GLY A O 1
ATOM 1460 N N . LYS A 1 192 ? -19.072 -8.003 4.585 1.00 97.44 192 LYS A N 1
ATOM 1461 C CA . LYS A 1 192 ? -18.474 -7.322 5.738 1.00 97.44 192 LYS A CA 1
ATOM 1462 C C . LYS A 1 192 ? -18.303 -5.839 5.446 1.00 97.44 192 LYS A C 1
ATOM 1464 O O . LYS A 1 192 ? -18.199 -5.418 4.291 1.00 97.44 192 LYS A O 1
ATOM 1469 N N . ARG A 1 193 ? -18.293 -5.029 6.503 1.00 97.25 193 ARG A N 1
ATOM 1470 C CA . ARG A 1 193 ? -18.154 -3.575 6.412 1.00 97.25 193 ARG A CA 1
ATOM 1471 C C . ARG A 1 193 ? -17.199 -3.051 7.477 1.00 97.25 193 ARG A C 1
ATOM 1473 O O . ARG A 1 193 ? -17.062 -3.636 8.553 1.00 97.25 193 ARG A O 1
ATOM 1480 N N . LEU A 1 194 ? -16.544 -1.948 7.148 1.00 97.06 194 LEU A N 1
ATOM 1481 C CA . LEU A 1 194 ? -15.800 -1.130 8.092 1.00 97.06 194 LEU A CA 1
ATOM 1482 C C . LEU A 1 194 ? -16.767 -0.467 9.078 1.00 97.06 194 LEU A C 1
ATOM 1484 O O . LEU A 1 194 ? -17.927 -0.188 8.758 1.00 97.06 194 LEU A O 1
ATOM 1488 N N . ILE A 1 195 ? -16.275 -0.184 10.276 1.00 95.25 195 ILE A N 1
ATOM 1489 C CA . ILE A 1 195 ? -16.966 0.632 11.270 1.00 95.25 195 ILE A CA 1
ATOM 1490 C C . ILE A 1 195 ? -16.979 2.084 10.782 1.00 95.25 195 ILE A C 1
ATOM 1492 O O . ILE A 1 195 ? -18.041 2.722 10.772 1.00 95.25 195 ILE A O 1
ATOM 1496 N N . SER A 1 196 ? -15.829 2.589 10.326 1.00 94.00 196 SER A N 1
ATOM 1497 C CA . SER A 1 1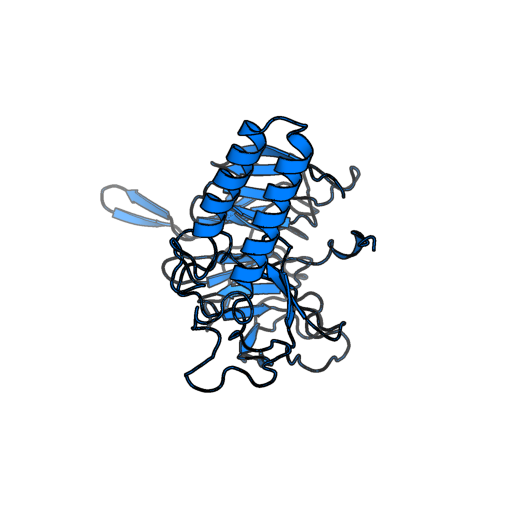96 ? -15.656 3.973 9.879 1.00 94.00 196 SER A CA 1
ATOM 1498 C C . SER A 1 196 ? -15.607 4.086 8.356 1.00 94.00 196 SER A C 1
ATOM 1500 O O . SER A 1 196 ? -15.405 3.119 7.630 1.00 94.00 196 SER A O 1
ATOM 1502 N N . THR A 1 197 ? -15.841 5.295 7.844 1.00 95.69 197 THR A N 1
ATOM 1503 C CA . THR A 1 197 ? -15.680 5.570 6.412 1.00 95.69 197 THR A CA 1
ATOM 1504 C C . THR A 1 197 ? -14.200 5.603 6.047 1.00 95.69 197 THR A C 1
ATOM 1506 O O . THR A 1 197 ? -13.425 6.270 6.730 1.00 95.69 197 THR A O 1
ATOM 1509 N N . PHE A 1 198 ? -13.814 4.974 4.944 1.00 95.69 198 PHE A N 1
ATOM 1510 C CA . PHE A 1 198 ? -12.434 4.930 4.484 1.00 95.69 198 PHE A CA 1
ATOM 1511 C C . PHE A 1 198 ? -12.293 5.451 3.053 1.00 95.69 198 PHE A C 1
ATOM 1513 O O . PHE A 1 198 ? -13.006 5.034 2.136 1.00 95.69 198 PHE A O 1
ATOM 1520 N N . TYR A 1 199 ? -11.320 6.342 2.862 1.00 93.88 199 TYR A N 1
ATOM 1521 C CA . TYR A 1 199 ? -10.904 6.837 1.555 1.00 93.88 199 TYR A CA 1
ATOM 1522 C C . TYR A 1 199 ? -9.380 6.867 1.485 1.00 93.88 199 TYR A C 1
ATOM 1524 O O . TYR A 1 199 ? -8.747 7.547 2.287 1.00 93.88 199 TYR A O 1
ATOM 1532 N N . SER A 1 200 ? -8.781 6.201 0.500 1.00 91.31 200 SER A N 1
ATOM 1533 C CA . SER A 1 200 ? -7.326 5.969 0.445 1.00 91.31 200 SER A CA 1
ATOM 1534 C C . SER A 1 200 ? -6.454 7.215 0.278 1.00 91.31 200 SER A C 1
ATOM 1536 O O . SER A 1 200 ? -5.245 7.149 0.514 1.00 91.31 200 SER A O 1
ATOM 1538 N N . TYR A 1 201 ? -7.049 8.338 -0.130 1.00 87.81 201 TYR A N 1
ATOM 1539 C CA . TYR A 1 201 ? -6.355 9.620 -0.241 1.00 87.81 201 TYR A CA 1
ATOM 1540 C C . TYR A 1 201 ? -6.205 10.328 1.115 1.00 87.81 201 TYR A C 1
ATOM 1542 O O . TYR A 1 201 ? -5.251 11.072 1.289 1.00 87.81 201 TYR A O 1
ATOM 1550 N N . LEU A 1 202 ? -7.109 10.084 2.072 1.00 91.06 202 LEU A N 1
ATOM 1551 C CA . LEU A 1 202 ? -7.040 10.639 3.433 1.00 91.06 202 LEU A CA 1
ATOM 1552 C C . LEU A 1 202 ? -6.508 9.627 4.438 1.00 91.06 202 LEU A C 1
ATOM 1554 O O . LEU A 1 202 ? -5.672 9.974 5.270 1.00 91.06 202 LEU A O 1
ATOM 1558 N N . GLY A 1 203 ? -7.029 8.406 4.353 1.00 92.56 203 GLY A N 1
ATOM 1559 C CA . GLY A 1 203 ? -6.737 7.313 5.255 1.00 92.56 203 GLY A CA 1
ATOM 1560 C C . GLY A 1 203 ? -5.480 6.551 4.870 1.00 92.56 203 GLY A C 1
ATOM 1561 O O . GLY A 1 203 ? -5.055 6.502 3.708 1.00 92.56 203 GLY A O 1
ATOM 1562 N N . SER A 1 204 ? -4.922 5.896 5.876 1.00 93.75 204 SER A N 1
ATOM 1563 C CA . SER A 1 204 ? -3.764 5.024 5.742 1.00 93.75 204 SER A CA 1
ATOM 1564 C C . SER A 1 204 ? -4.154 3.601 6.111 1.00 93.75 204 SER A C 1
ATOM 1566 O O . SER A 1 204 ? -4.988 3.393 6.990 1.00 93.75 204 SER A O 1
ATOM 1568 N N . LEU A 1 205 ? -3.549 2.617 5.449 1.00 95.19 205 LEU A N 1
ATOM 1569 C CA . LEU A 1 205 ? -3.788 1.205 5.728 1.00 95.19 205 LEU A CA 1
ATOM 1570 C C . LEU A 1 205 ? -2.481 0.412 5.638 1.00 95.19 205 LEU A C 1
ATOM 1572 O O . LEU A 1 205 ? -1.601 0.781 4.863 1.00 95.19 205 LEU A O 1
ATOM 1576 N N . VAL A 1 206 ? -2.366 -0.675 6.401 1.00 95.44 206 VAL A N 1
ATOM 1577 C CA . VAL A 1 206 ? -1.226 -1.600 6.334 1.00 95.44 206 VAL A CA 1
ATOM 1578 C C . VAL A 1 206 ? -1.623 -2.999 6.804 1.00 95.44 206 VAL A C 1
ATOM 1580 O O . VAL A 1 206 ? -2.431 -3.135 7.722 1.00 95.44 206 VAL A O 1
ATOM 1583 N N . THR A 1 207 ? -1.027 -4.039 6.224 1.00 93.94 207 THR A N 1
ATOM 1584 C CA . THR A 1 207 ? -1.146 -5.412 6.736 1.00 93.94 207 THR A CA 1
ATOM 1585 C C . THR A 1 207 ? -0.099 -5.668 7.808 1.00 93.94 207 THR A C 1
ATOM 1587 O O . THR A 1 207 ? 1.102 -5.575 7.555 1.00 93.94 207 THR A O 1
ATOM 1590 N N . LEU A 1 208 ? -0.550 -6.044 8.998 1.00 91.88 208 LEU A N 1
ATOM 1591 C CA . LEU A 1 208 ? 0.295 -6.443 10.109 1.00 91.88 208 LEU A CA 1
ATOM 1592 C C . LEU A 1 208 ? 0.437 -7.967 10.143 1.00 91.88 208 LEU A C 1
ATOM 1594 O O . LEU A 1 208 ? -0.560 -8.674 10.273 1.00 91.88 208 LEU A O 1
ATOM 1598 N N . LYS A 1 209 ? 1.676 -8.464 10.063 1.00 83.81 209 LYS A N 1
ATOM 1599 C CA . LYS A 1 209 ? 2.010 -9.899 9.991 1.00 83.81 209 LYS A CA 1
ATOM 1600 C C . LYS A 1 209 ? 2.354 -10.514 11.354 1.00 83.81 209 LYS A C 1
ATOM 1602 O O . LYS A 1 209 ? 3.409 -11.116 11.526 1.00 83.81 209 LYS A O 1
ATOM 1607 N N . GLU A 1 210 ? 1.492 -10.310 12.347 1.00 78.69 210 GLU A N 1
ATOM 1608 C CA . GLU A 1 210 ? 1.630 -10.938 13.674 1.00 78.69 210 GLU A CA 1
ATOM 1609 C C . GLU A 1 210 ? 1.336 -12.454 13.624 1.00 78.69 210 GLU A C 1
ATOM 1611 O O . GLU A 1 210 ? 1.312 -13.060 12.558 1.00 78.69 210 GLU A O 1
ATOM 1616 N N . ASN A 1 211 ? 1.071 -13.088 14.776 1.00 74.94 211 ASN A N 1
ATOM 1617 C CA . ASN A 1 211 ? 0.621 -14.489 14.856 1.00 74.94 211 ASN A CA 1
ATOM 1618 C C . ASN A 1 211 ? -0.574 -14.801 13.929 1.00 74.94 211 ASN A C 1
ATOM 1620 O O . ASN A 1 211 ? -0.759 -15.949 13.535 1.00 74.94 211 ASN A O 1
ATOM 1624 N N . SER A 1 212 ? -1.379 -13.787 13.606 1.00 83.62 212 SER A N 1
ATOM 1625 C CA . SER A 1 212 ? -2.423 -13.808 12.583 1.00 83.62 212 SER A CA 1
ATOM 1626 C C . SER A 1 212 ? -2.373 -12.492 11.807 1.00 83.62 212 SER A C 1
ATOM 1628 O O . SER A 1 212 ? -2.320 -11.427 12.438 1.00 83.62 212 SER A O 1
ATOM 1630 N N . GLU A 1 213 ? -2.403 -12.549 10.472 1.00 90.62 213 GLU A N 1
ATOM 1631 C CA . GLU A 1 213 ? -2.435 -11.328 9.668 1.00 90.62 213 GLU A CA 1
ATOM 1632 C C . GLU A 1 213 ? -3.739 -10.559 9.902 1.00 90.62 213 GLU A C 1
ATOM 1634 O O . GLU A 1 213 ? -4.819 -11.142 9.996 1.00 90.62 213 GLU A O 1
ATOM 1639 N N . LYS A 1 214 ? -3.625 -9.238 10.015 1.00 93.88 214 LYS A N 1
ATOM 1640 C CA . LYS A 1 214 ? -4.763 -8.318 10.082 1.00 93.88 214 LYS A CA 1
ATOM 1641 C C . LYS A 1 214 ? -4.419 -7.032 9.359 1.00 93.88 214 LYS A C 1
ATOM 1643 O O . LYS A 1 214 ? -3.261 -6.615 9.337 1.00 93.88 214 LYS A O 1
ATOM 1648 N N . ILE A 1 215 ? -5.423 -6.371 8.815 1.00 96.31 215 ILE A N 1
ATOM 1649 C CA . ILE A 1 215 ? -5.268 -5.085 8.144 1.00 96.31 215 ILE A CA 1
ATOM 1650 C C . ILE A 1 215 ? -5.646 -3.997 9.132 1.00 96.31 215 ILE A C 1
ATOM 1652 O O . ILE A 1 215 ? -6.733 -4.030 9.698 1.00 96.31 215 ILE A O 1
ATOM 1656 N N . ILE A 1 216 ? -4.747 -3.044 9.344 1.00 96.31 216 ILE A N 1
ATOM 1657 C CA . ILE A 1 216 ? -4.993 -1.847 10.142 1.00 96.31 216 ILE A CA 1
ATOM 1658 C C . ILE A 1 216 ? -5.387 -0.728 9.192 1.00 96.31 216 ILE A C 1
ATOM 1660 O O . ILE A 1 216 ? -4.677 -0.483 8.219 1.00 96.31 216 ILE A O 1
ATOM 1664 N N . LEU A 1 217 ? -6.491 -0.047 9.479 1.00 96.56 217 LEU A N 1
ATOM 1665 C CA . LEU A 1 217 ? -6.951 1.133 8.761 1.00 96.56 217 LEU A CA 1
ATOM 1666 C C . LEU A 1 217 ? -7.097 2.277 9.756 1.00 96.56 217 LEU A C 1
ATOM 1668 O O . LEU A 1 217 ? -7.672 2.100 10.826 1.00 96.56 217 LEU A O 1
ATOM 1672 N N . CYS A 1 218 ? -6.594 3.449 9.398 1.00 95.75 218 CYS A N 1
ATOM 1673 C CA . CYS A 1 218 ? -6.658 4.635 10.237 1.00 95.75 218 CYS A CA 1
ATOM 1674 C C . CYS A 1 218 ? -7.065 5.857 9.430 1.00 95.75 218 CYS A C 1
ATOM 1676 O O . CYS A 1 218 ? -6.782 5.949 8.231 1.00 95.75 218 CYS A O 1
ATOM 1678 N N . ASN A 1 219 ? -7.631 6.820 10.155 1.00 84.12 219 ASN A N 1
ATOM 1679 C CA . ASN A 1 219 ? -7.969 8.157 9.697 1.00 84.12 219 ASN A CA 1
ATOM 1680 C C . ASN A 1 219 ? -9.126 8.194 8.682 1.00 84.12 219 ASN A C 1
ATOM 1682 O O . ASN A 1 219 ? -8.960 8.082 7.465 1.00 84.12 219 ASN A O 1
ATOM 1686 N N . SER A 1 220 ? -10.331 8.358 9.231 1.00 80.69 220 SER A N 1
ATOM 1687 C CA . SER A 1 220 ? -11.595 8.486 8.504 1.00 80.69 220 SER A CA 1
ATOM 1688 C C . SER A 1 220 ? -11.918 9.956 8.212 1.00 80.69 220 SER A C 1
ATOM 1690 O O . SER A 1 220 ? -11.503 10.854 8.940 1.00 80.69 220 SER A O 1
ATOM 1692 N N . TYR A 1 221 ? -12.722 10.214 7.173 1.00 77.81 221 TYR A N 1
ATOM 1693 C CA . TYR A 1 221 ? -13.134 11.572 6.784 1.00 77.81 221 TYR A CA 1
ATOM 1694 C C . TYR A 1 221 ? -13.792 12.355 7.935 1.00 77.81 221 TYR A C 1
ATOM 1696 O O . TYR A 1 221 ? -13.513 13.539 8.119 1.00 77.81 221 TYR A O 1
ATOM 1704 N N . TYR A 1 222 ? -14.651 11.689 8.713 1.00 82.75 222 TYR A N 1
ATOM 1705 C CA . TYR A 1 222 ? -15.368 12.295 9.842 1.00 82.75 222 TYR A CA 1
ATOM 1706 C C . TYR A 1 222 ? -14.687 12.055 11.193 1.00 82.75 222 TYR A C 1
ATOM 1708 O O . TYR A 1 222 ? -14.880 12.833 12.121 1.00 82.75 222 TYR A O 1
ATOM 1716 N N . ASP A 1 223 ? -13.881 10.998 11.294 1.00 86.62 223 ASP A N 1
ATOM 1717 C CA . ASP A 1 223 ? -13.286 10.514 12.538 1.00 86.62 223 ASP A CA 1
ATOM 1718 C C . ASP A 1 223 ? -11.771 10.370 12.362 1.00 86.62 223 ASP A C 1
ATOM 1720 O O . ASP A 1 223 ? -11.239 9.295 12.074 1.00 86.62 223 ASP A O 1
ATOM 1724 N N . LYS A 1 224 ? -11.069 11.491 12.490 1.00 91.12 224 LYS A N 1
ATOM 1725 C CA . LYS A 1 224 ? -9.704 11.623 11.972 1.00 91.12 224 LYS A CA 1
ATOM 1726 C C . LYS A 1 224 ? -8.613 10.932 12.798 1.00 91.12 224 LYS A C 1
ATOM 1728 O O . LYS A 1 224 ? -7.509 10.730 12.305 1.00 91.12 224 LYS A O 1
ATOM 1733 N N . LEU A 1 225 ? -8.927 10.571 14.042 1.00 94.00 225 LEU A N 1
ATOM 1734 C CA . LEU A 1 225 ? -8.030 9.836 14.943 1.00 94.00 225 LEU A CA 1
ATOM 1735 C C . LEU A 1 225 ? -8.351 8.337 15.001 1.00 94.00 225 LEU A C 1
ATOM 1737 O O . LEU A 1 225 ? -7.560 7.539 15.502 1.00 94.00 225 LEU A O 1
ATOM 1741 N N . LYS A 1 226 ? -9.527 7.929 14.505 1.00 94.19 226 LYS A N 1
ATOM 1742 C CA . LYS A 1 226 ? -9.982 6.548 14.655 1.00 94.19 226 LYS A CA 1
ATOM 1743 C C . LYS A 1 226 ? -9.165 5.597 13.802 1.00 94.19 226 LYS A C 1
ATOM 1745 O O . LYS A 1 226 ? -8.864 5.866 12.635 1.00 94.19 226 LYS A O 1
ATOM 1750 N N . CYS A 1 227 ? -8.916 4.439 14.395 1.00 95.81 227 CYS A N 1
ATOM 1751 C CA . CYS A 1 227 ? -8.350 3.284 13.737 1.00 95.81 227 CYS A CA 1
ATOM 1752 C C . CYS A 1 227 ? -9.228 2.057 13.974 1.00 95.81 227 CYS A C 1
ATOM 1754 O O . CYS A 1 227 ? -9.870 1.898 15.014 1.00 95.81 227 CYS A O 1
ATOM 1756 N N . GLU A 1 228 ? -9.211 1.153 13.011 1.00 96.00 228 GLU A N 1
ATOM 1757 C CA . GLU A 1 228 ? -9.871 -0.140 13.074 1.00 96.00 228 GLU A CA 1
ATOM 1758 C C . GLU A 1 228 ? -8.971 -1.222 12.479 1.00 96.00 228 GLU A C 1
ATOM 1760 O O . GLU A 1 228 ? -8.058 -0.938 11.700 1.00 96.00 228 GLU A O 1
ATOM 1765 N N . SER A 1 229 ? -9.205 -2.473 12.868 1.00 95.44 229 SER A N 1
ATOM 1766 C CA . SER A 1 229 ? -8.535 -3.628 12.284 1.00 95.44 229 SER A CA 1
ATOM 1767 C C . SER A 1 229 ? -9.530 -4.621 11.714 1.00 95.44 229 SER A C 1
ATOM 1769 O O . SER A 1 229 ? -10.569 -4.862 12.328 1.00 95.44 229 SER A O 1
ATOM 1771 N N . PHE A 1 230 ? -9.173 -5.234 10.592 1.00 97.06 230 PHE A N 1
ATOM 1772 C CA . PHE A 1 230 ? -9.925 -6.303 9.950 1.00 97.06 230 PHE A CA 1
ATOM 1773 C C . PHE A 1 230 ? -9.073 -7.572 9.875 1.00 97.06 230 PHE A C 1
ATOM 1775 O O . PHE A 1 230 ? -7.943 -7.524 9.395 1.00 97.06 230 PHE A O 1
ATOM 1782 N N . ASP A 1 231 ? -9.607 -8.694 10.353 1.00 94.50 231 ASP A N 1
ATOM 1783 C CA . ASP A 1 231 ? -8.904 -9.986 10.436 1.00 94.50 231 ASP A CA 1
ATOM 1784 C C . ASP A 1 231 ? -9.342 -11.007 9.367 1.00 94.50 231 ASP A C 1
ATOM 1786 O O . ASP A 1 231 ? -8.952 -12.172 9.415 1.00 94.50 231 ASP A O 1
ATOM 1790 N N . GLY A 1 232 ? -10.181 -10.589 8.413 1.00 93.62 232 GLY A N 1
ATOM 1791 C CA . GLY A 1 232 ? -10.782 -11.461 7.395 1.00 93.62 232 GLY A CA 1
ATOM 1792 C C . GLY A 1 232 ? -12.240 -11.812 7.687 1.00 93.62 232 GLY A C 1
ATOM 1793 O O . GLY A 1 232 ? -12.991 -12.146 6.773 1.00 93.62 232 GLY A O 1
ATOM 1794 N N . SER A 1 233 ? -12.681 -11.679 8.939 1.00 94.38 233 SER A N 1
ATOM 1795 C CA . SER A 1 233 ? -14.045 -12.013 9.359 1.00 94.38 233 SER A CA 1
ATOM 1796 C C . SER A 1 233 ? -14.746 -10.853 10.055 1.00 94.38 233 SER A C 1
ATOM 1798 O O . SER A 1 233 ? -15.927 -10.582 9.795 1.00 94.38 233 SER A O 1
ATOM 1800 N N . THR A 1 234 ? -14.022 -10.163 10.932 1.00 95.19 234 THR A N 1
ATOM 1801 C CA . THR A 1 234 ? -14.543 -9.125 11.809 1.00 95.19 234 THR A CA 1
ATOM 1802 C C . THR A 1 234 ? -13.730 -7.850 11.705 1.00 95.19 234 THR A C 1
ATOM 1804 O O . THR A 1 234 ? -12.516 -7.863 11.502 1.00 95.19 234 THR A O 1
ATOM 1807 N N . THR A 1 235 ? -14.437 -6.735 11.855 1.00 96.94 235 THR A N 1
ATOM 1808 C CA . THR A 1 235 ? -13.843 -5.409 11.964 1.00 96.94 235 THR A CA 1
ATOM 1809 C C . THR A 1 235 ? -13.995 -4.945 13.404 1.00 96.94 235 THR A C 1
ATOM 1811 O O . THR A 1 235 ? -15.105 -4.954 13.940 1.00 96.94 235 THR A O 1
ATOM 1814 N N . VAL A 1 236 ? -12.897 -4.540 14.034 1.00 94.44 236 VAL A N 1
ATOM 1815 C CA . VAL A 1 236 ? -12.883 -4.071 15.425 1.00 94.44 236 VAL A CA 1
ATOM 1816 C C . VAL A 1 236 ? -12.198 -2.717 15.525 1.00 94.44 236 VAL A C 1
ATOM 1818 O O . VAL A 1 236 ? -11.186 -2.475 14.871 1.00 94.44 236 VAL A O 1
ATOM 1821 N N . ALA A 1 237 ? -12.742 -1.827 16.353 1.00 93.62 237 ALA A N 1
ATOM 1822 C CA . ALA A 1 237 ? -12.069 -0.579 16.690 1.00 93.62 237 ALA A CA 1
ATOM 1823 C C . ALA A 1 237 ? -10.815 -0.880 17.524 1.00 93.62 237 ALA A C 1
ATOM 1825 O O . ALA A 1 237 ? -10.843 -1.735 18.413 1.00 93.62 237 ALA A O 1
ATOM 1826 N N . ILE A 1 238 ? -9.728 -0.167 17.241 1.00 92.56 238 ILE A N 1
ATOM 1827 C CA . ILE A 1 238 ? -8.476 -0.248 18.000 1.00 92.56 238 ILE A CA 1
ATOM 1828 C C . ILE A 1 238 ? -8.130 1.133 18.567 1.00 92.56 238 ILE A C 1
ATOM 1830 O O . ILE A 1 238 ? -8.885 2.087 18.393 1.00 92.56 238 ILE A O 1
ATOM 1834 N N . ALA A 1 239 ? -7.000 1.240 19.269 1.00 92.75 239 ALA A N 1
ATOM 1835 C CA . ALA A 1 239 ? -6.540 2.509 19.820 1.00 92.75 239 ALA A CA 1
ATOM 1836 C C . ALA A 1 239 ? -6.450 3.611 18.746 1.00 92.75 239 ALA A C 1
ATOM 1838 O O . ALA A 1 239 ? -5.974 3.368 17.634 1.00 92.75 239 ALA A O 1
ATOM 1839 N N . GLU A 1 240 ? -6.886 4.813 19.112 1.00 94.81 240 GLU A N 1
ATOM 1840 C CA . GLU A 1 240 ? -6.837 6.009 18.268 1.00 94.81 240 GLU A CA 1
ATOM 1841 C C . GLU A 1 240 ? -5.412 6.567 18.178 1.00 94.81 240 GLU A C 1
ATOM 1843 O O . GLU A 1 240 ? -4.630 6.447 19.129 1.00 94.81 240 GLU A O 1
ATOM 1848 N N . THR A 1 241 ? -5.081 7.178 17.039 1.00 95.75 241 THR A N 1
ATOM 1849 C CA . THR A 1 241 ? -3.850 7.964 16.894 1.00 95.75 241 THR A CA 1
ATOM 1850 C C . THR A 1 241 ? -3.912 9.196 17.793 1.00 95.75 241 THR A C 1
ATOM 1852 O O . THR A 1 241 ? -4.994 9.698 18.110 1.00 95.75 241 THR A O 1
ATOM 1855 N N . LYS A 1 242 ? -2.757 9.700 18.228 1.00 95.31 242 LYS A N 1
ATOM 1856 C CA . LYS A 1 242 ? -2.697 10.941 19.015 1.00 95.31 242 LYS A CA 1
ATOM 1857 C C . LYS A 1 242 ? -2.812 12.163 18.121 1.00 95.31 242 LYS A C 1
ATOM 1859 O O . LYS A 1 242 ? -3.295 13.196 18.570 1.00 95.31 242 LYS A O 1
ATOM 1864 N N . GLU A 1 243 ? -2.386 12.029 16.869 1.00 94.88 243 GLU A N 1
ATOM 1865 C CA . GLU A 1 243 ? -2.407 13.099 15.884 1.00 94.88 243 GLU A CA 1
ATOM 1866 C C . GLU A 1 243 ? -3.277 12.744 14.675 1.00 94.88 243 GLU A C 1
ATOM 1868 O O . GLU A 1 243 ? -3.523 11.579 14.342 1.00 94.88 243 GLU A O 1
ATOM 1873 N N . GLN A 1 244 ? -3.748 13.780 13.984 1.00 94.69 244 GLN A N 1
ATOM 1874 C CA . GLN A 1 244 ? -4.427 13.627 12.703 1.00 94.69 244 GLN A CA 1
ATOM 1875 C C . GLN A 1 244 ? -3.386 13.422 11.594 1.00 94.69 244 GLN A C 1
ATOM 1877 O O . GLN A 1 244 ? -2.662 14.342 11.224 1.00 94.69 244 GLN A O 1
ATOM 1882 N N . HIS A 1 245 ? -3.389 12.240 10.986 1.00 94.88 245 HIS A N 1
ATOM 1883 C CA . HIS A 1 245 ? -2.458 11.855 9.922 1.00 94.88 245 HIS A CA 1
ATOM 1884 C C . HIS A 1 245 ? -3.100 11.942 8.524 1.00 94.88 245 HIS A C 1
ATOM 1886 O O . HIS A 1 245 ? -3.174 10.943 7.801 1.00 94.88 245 HIS A O 1
ATOM 1892 N N . ALA A 1 246 ? -3.711 13.079 8.159 1.00 92.75 246 ALA A N 1
ATOM 1893 C CA . ALA A 1 246 ? -4.438 13.170 6.884 1.00 92.75 246 ALA A CA 1
ATOM 1894 C C . ALA A 1 246 ? -3.468 13.190 5.704 1.00 92.75 246 ALA A C 1
ATOM 1896 O O . ALA A 1 246 ? -2.453 13.885 5.747 1.00 92.75 246 ALA A O 1
ATOM 1897 N N . TYR A 1 247 ? -3.794 12.433 4.650 1.00 93.12 247 TYR A N 1
ATOM 1898 C CA . TYR A 1 247 ? -2.924 12.248 3.478 1.00 93.12 247 TYR A CA 1
ATOM 1899 C C . TYR A 1 247 ? -1.547 11.662 3.832 1.00 93.12 247 TYR A C 1
ATOM 1901 O O . TYR A 1 247 ? -0.564 11.882 3.121 1.00 93.12 247 TYR A O 1
ATOM 1909 N N . ALA A 1 248 ? -1.473 10.937 4.946 1.00 94.19 248 ALA A N 1
ATOM 1910 C CA . ALA A 1 248 ? -0.267 10.269 5.396 1.00 94.19 248 ALA A CA 1
ATOM 1911 C C . ALA A 1 248 ? -0.027 8.953 4.651 1.00 94.19 248 ALA A C 1
ATOM 1913 O O . ALA A 1 248 ? -0.837 8.485 3.836 1.00 94.19 248 ALA A O 1
ATOM 1914 N N . CYS A 1 249 ? 1.092 8.329 4.996 1.00 93.12 249 CYS A N 1
ATOM 1915 C CA . CYS A 1 249 ? 1.364 6.948 4.663 1.00 93.12 249 CYS A CA 1
ATOM 1916 C C . CYS A 1 249 ? 1.571 6.115 5.933 1.00 93.12 249 CYS A C 1
ATOM 1918 O O . CYS A 1 249 ? 2.057 6.610 6.951 1.00 93.12 249 CYS A O 1
ATOM 1920 N N . MET A 1 250 ? 1.193 4.838 5.867 1.00 95.44 250 MET A N 1
ATOM 1921 C CA . MET A 1 250 ? 1.445 3.857 6.915 1.00 95.44 250 MET A CA 1
ATOM 1922 C C . MET A 1 250 ? 2.128 2.634 6.314 1.00 95.44 250 MET A C 1
ATOM 1924 O O . MET A 1 250 ? 1.745 2.167 5.244 1.00 95.44 250 MET A O 1
ATOM 1928 N N . SER A 1 251 ? 3.139 2.125 7.009 1.00 95.25 251 SER A N 1
ATOM 1929 C CA . SER A 1 251 ? 3.897 0.941 6.608 1.00 95.25 251 SER A CA 1
ATOM 1930 C C . SER A 1 251 ? 4.366 0.160 7.836 1.00 95.25 251 SER A C 1
ATOM 1932 O O . SER A 1 251 ? 4.116 0.550 8.977 1.00 95.25 251 SER A O 1
ATOM 1934 N N . ILE A 1 252 ? 5.030 -0.967 7.602 1.00 92.81 252 ILE A N 1
ATOM 1935 C CA . ILE A 1 252 ? 5.670 -1.782 8.629 1.00 92.81 252 ILE A CA 1
ATOM 1936 C C . ILE A 1 252 ? 7.125 -1.335 8.800 1.00 92.81 252 ILE A C 1
ATOM 1938 O O . ILE A 1 252 ? 7.846 -1.177 7.816 1.00 92.81 252 ILE A O 1
ATOM 1942 N N . ASN A 1 253 ? 7.549 -1.120 10.046 1.00 91.81 253 ASN A N 1
ATOM 1943 C CA . ASN A 1 253 ? 8.947 -0.835 10.379 1.00 91.81 253 ASN A CA 1
ATOM 1944 C C . ASN A 1 253 ? 9.783 -2.120 10.532 1.00 91.81 253 ASN A C 1
ATOM 1946 O O . ASN A 1 253 ? 9.261 -3.233 10.490 1.00 91.81 253 ASN A O 1
ATOM 1950 N N . GLU A 1 254 ? 11.085 -1.977 10.768 1.00 88.88 254 GLU A N 1
ATOM 1951 C CA . GLU A 1 254 ? 12.040 -3.083 10.931 1.00 88.88 254 GLU A CA 1
ATOM 1952 C C . GLU A 1 254 ? 11.723 -4.031 12.100 1.00 88.88 254 GLU A C 1
ATOM 1954 O O . GLU A 1 254 ? 12.237 -5.144 12.156 1.00 88.88 254 GLU A O 1
ATOM 1959 N N . GLN A 1 255 ? 10.865 -3.608 13.030 1.00 89.19 255 GLN A N 1
ATOM 1960 C CA . GLN A 1 255 ? 10.405 -4.409 14.165 1.00 89.19 255 GLN A CA 1
ATOM 1961 C C . GLN A 1 255 ? 9.057 -5.092 13.890 1.00 89.19 255 GLN A C 1
ATOM 1963 O O . GLN A 1 255 ? 8.470 -5.676 14.797 1.00 89.19 255 GLN A O 1
ATOM 1968 N N . GLY A 1 256 ? 8.545 -5.016 12.658 1.00 89.81 256 GLY A N 1
ATOM 1969 C CA . GLY A 1 256 ? 7.284 -5.643 12.278 1.00 89.81 256 GLY A CA 1
ATOM 1970 C C . GLY A 1 256 ? 6.043 -4.884 12.751 1.00 89.81 256 GLY A C 1
ATOM 1971 O O . GLY A 1 256 ? 4.961 -5.462 12.765 1.00 89.81 256 GLY A O 1
ATOM 1972 N N . ARG A 1 257 ? 6.171 -3.610 13.145 1.00 92.19 257 ARG A N 1
ATOM 1973 C CA . ARG A 1 257 ? 5.076 -2.823 13.738 1.00 92.19 257 ARG A CA 1
ATOM 1974 C C . ARG A 1 257 ? 4.511 -1.811 12.750 1.00 92.19 257 ARG A C 1
ATOM 1976 O O . ARG A 1 257 ? 5.266 -1.166 12.017 1.00 92.19 257 ARG A O 1
ATOM 1983 N N . ALA A 1 258 ? 3.190 -1.636 12.770 1.00 94.94 258 ALA A N 1
ATOM 1984 C CA . ALA A 1 258 ? 2.521 -0.606 11.981 1.00 94.94 258 ALA A CA 1
ATOM 1985 C C . ALA A 1 258 ? 2.985 0.786 12.428 1.00 94.94 258 ALA A C 1
ATOM 1987 O O . ALA A 1 258 ? 3.008 1.088 13.618 1.00 94.94 258 ALA A O 1
ATOM 1988 N N . THR A 1 259 ? 3.391 1.609 11.468 1.00 96.69 259 THR A N 1
ATOM 1989 C CA . THR A 1 259 ? 3.963 2.938 11.690 1.00 96.69 259 THR A CA 1
ATOM 1990 C C . THR A 1 259 ? 3.322 3.917 10.717 1.00 96.69 259 THR A C 1
ATOM 1992 O O . THR A 1 259 ? 3.447 3.737 9.505 1.00 96.69 259 THR A O 1
ATOM 1995 N N . ILE A 1 260 ? 2.625 4.927 11.237 1.00 97.12 260 ILE A N 1
ATOM 1996 C CA . ILE A 1 260 ? 1.993 6.001 10.463 1.00 97.12 260 ILE A CA 1
ATOM 1997 C C . ILE A 1 260 ? 2.861 7.258 10.526 1.00 97.12 260 ILE A C 1
ATOM 1999 O O . ILE A 1 260 ? 3.411 7.601 11.575 1.00 97.12 260 ILE A O 1
ATOM 2003 N N . ILE A 1 261 ? 3.054 7.904 9.378 1.00 96.88 261 ILE A N 1
ATOM 2004 C CA . ILE A 1 261 ? 4.106 8.904 9.188 1.00 96.88 261 ILE A CA 1
ATOM 2005 C C . ILE A 1 261 ? 3.486 10.204 8.701 1.00 96.88 261 ILE A C 1
ATOM 2007 O O . ILE A 1 261 ? 2.936 10.250 7.602 1.00 96.88 261 ILE A O 1
ATOM 2011 N N . ALA A 1 262 ? 3.642 11.257 9.503 1.00 96.25 262 ALA A N 1
ATOM 2012 C CA . ALA A 1 262 ? 3.304 12.637 9.179 1.00 96.25 262 ALA A CA 1
ATOM 2013 C C . ALA A 1 262 ? 1.884 12.801 8.605 1.00 96.25 262 ALA A C 1
ATOM 2015 O O . ALA A 1 262 ? 0.982 12.018 8.888 1.00 96.25 262 ALA A O 1
ATOM 2016 N N . GLY A 1 263 ? 1.652 13.856 7.846 1.00 94.94 263 GLY A N 1
ATOM 2017 C CA . GLY A 1 263 ? 0.362 14.216 7.290 1.00 94.94 263 GLY A CA 1
ATOM 2018 C C . GLY A 1 263 ? 0.326 15.710 7.028 1.00 94.94 263 GLY A C 1
ATOM 2019 O O . GLY A 1 263 ? 1.268 16.441 7.336 1.00 94.94 263 GLY A O 1
ATOM 2020 N N . GLN A 1 264 ? -0.775 16.182 6.459 1.00 93.81 264 GLN A N 1
ATOM 2021 C CA . GLN A 1 264 ? -0.906 17.592 6.099 1.00 93.81 264 GLN A CA 1
ATOM 2022 C C . GLN A 1 264 ? -0.802 18.509 7.332 1.00 93.81 264 GLN A C 1
ATOM 2024 O O . GLN A 1 264 ? -0.255 19.610 7.254 1.00 93.81 264 GLN A O 1
ATOM 2029 N N . GLU A 1 265 ? -1.297 18.051 8.483 1.00 92.38 265 GLU A N 1
ATOM 2030 C CA . GLU A 1 265 ? -1.341 18.825 9.725 1.00 92.38 265 GLU A CA 1
ATOM 2031 C C . GLU A 1 265 ? -0.255 18.456 10.742 1.00 92.38 265 GLU A C 1
ATOM 2033 O O . GLU A 1 265 ? -0.106 19.159 11.739 1.00 92.38 265 GLU A O 1
ATOM 2038 N N . THR A 1 266 ? 0.521 17.395 10.509 1.00 95.69 266 THR A N 1
ATOM 2039 C CA . THR A 1 266 ? 1.483 16.894 11.497 1.00 95.69 266 THR A CA 1
ATOM 2040 C C . THR A 1 266 ? 2.754 16.350 10.860 1.00 95.69 266 THR A C 1
ATOM 2042 O O . THR A 1 266 ? 2.736 15.746 9.792 1.00 95.69 266 THR A O 1
ATOM 2045 N N . SER A 1 267 ? 3.874 16.525 11.552 1.00 97.06 267 SER A N 1
ATOM 2046 C CA . SER A 1 267 ? 5.142 15.860 11.235 1.00 97.06 267 SER A CA 1
ATOM 2047 C C . SER A 1 267 ? 5.366 14.617 12.095 1.00 97.06 267 SER A C 1
ATOM 2049 O O . SER A 1 267 ? 6.370 13.926 11.918 1.00 97.06 267 SER A O 1
ATOM 2051 N N . SER A 1 268 ? 4.466 14.341 13.043 1.00 97.44 268 SER A N 1
ATOM 2052 C CA . SER A 1 268 ? 4.599 13.246 13.998 1.00 97.44 268 SER A CA 1
ATOM 2053 C C . SER A 1 268 ? 4.687 11.897 13.301 1.00 97.44 268 SER A C 1
ATOM 2055 O O . SER A 1 268 ? 4.152 11.687 12.214 1.00 97.44 268 SER A O 1
ATOM 2057 N N . VAL A 1 269 ? 5.371 10.966 13.951 1.00 97.69 269 VAL A N 1
ATOM 2058 C CA . VAL A 1 269 ? 5.414 9.561 13.557 1.00 97.69 269 VAL A CA 1
ATOM 2059 C C . VAL A 1 269 ? 4.873 8.774 14.730 1.00 97.69 269 VAL A C 1
ATOM 2061 O O . VAL A 1 269 ? 5.358 8.947 15.849 1.00 97.69 269 VAL A O 1
ATOM 2064 N N . GLU A 1 270 ? 3.886 7.921 14.484 1.00 96.81 270 GLU A N 1
ATOM 2065 C CA . GLU A 1 270 ? 3.300 7.080 15.519 1.00 96.81 270 GLU A CA 1
ATOM 2066 C C . GLU A 1 270 ? 3.460 5.600 15.168 1.00 96.81 270 GLU A C 1
ATOM 2068 O O . GLU A 1 270 ? 3.256 5.185 14.028 1.00 96.81 270 GLU A O 1
ATOM 2073 N N . ILE A 1 271 ? 3.836 4.792 16.158 1.00 95.56 271 ILE A N 1
ATOM 2074 C CA . ILE A 1 271 ? 4.035 3.346 16.033 1.00 95.56 271 ILE A CA 1
ATOM 2075 C C . ILE A 1 271 ? 2.991 2.638 16.891 1.00 95.56 271 ILE A C 1
ATOM 2077 O O . ILE A 1 271 ? 2.867 2.920 18.083 1.00 95.56 271 ILE A O 1
ATOM 2081 N N . LEU A 1 272 ? 2.247 1.712 16.293 1.00 93.69 272 LEU A N 1
ATOM 2082 C CA . LEU A 1 272 ? 1.246 0.918 16.992 1.00 93.69 272 LEU A CA 1
ATOM 2083 C C . LEU A 1 272 ? 1.922 -0.188 17.807 1.00 93.69 272 LEU A C 1
ATOM 2085 O O . LEU A 1 272 ? 2.487 -1.130 17.249 1.00 93.69 272 LEU A O 1
ATOM 2089 N N . GLU A 1 273 ? 1.800 -0.110 19.129 1.00 88.31 273 GLU A N 1
ATOM 2090 C CA . GLU A 1 273 ? 2.141 -1.206 20.033 1.00 88.31 273 GLU A CA 1
ATOM 2091 C C . GLU A 1 273 ? 0.906 -2.075 20.235 1.00 88.31 273 GLU A C 1
ATOM 2093 O O . GLU A 1 273 ? -0.105 -1.632 20.783 1.00 88.31 273 GLU A O 1
ATOM 2098 N N . THR A 1 274 ? 0.966 -3.327 19.805 1.00 76.81 274 THR A N 1
ATOM 2099 C CA . THR A 1 274 ? -0.152 -4.270 19.929 1.00 76.81 274 THR A CA 1
ATOM 2100 C C . THR A 1 274 ? -0.079 -5.101 21.206 1.00 76.81 274 THR A C 1
ATOM 2102 O O . THR A 1 274 ? -1.123 -5.553 21.675 1.00 76.81 274 THR A O 1
ATOM 2105 N N . ARG A 1 275 ? 1.120 -5.286 21.789 1.00 68.75 275 ARG A N 1
ATOM 2106 C CA . ARG A 1 275 ? 1.375 -5.928 23.095 1.00 68.75 275 ARG A CA 1
ATOM 2107 C C . ARG A 1 275 ? 2.723 -5.468 23.659 1.00 68.75 275 ARG A C 1
ATOM 2109 O O . ARG A 1 275 ? 3.723 -5.561 22.955 1.00 68.75 275 ARG A O 1
ATOM 2116 N N . PHE A 1 276 ? 2.794 -5.102 24.941 1.00 56.03 276 PHE A N 1
ATOM 2117 C CA . PHE A 1 276 ? 4.077 -5.084 25.653 1.00 56.03 276 PHE A CA 1
ATOM 2118 C C . PHE A 1 276 ? 3.978 -5.806 26.994 1.00 56.03 276 PHE A C 1
ATOM 2120 O O . PHE A 1 276 ? 2.972 -5.735 27.704 1.00 56.03 276 PHE A O 1
ATOM 2127 N N . PHE A 1 277 ? 5.040 -6.540 27.312 1.00 56.97 277 PHE A N 1
ATOM 2128 C CA . PHE A 1 277 ? 5.148 -7.351 28.513 1.00 56.97 277 PHE A CA 1
ATOM 2129 C C . PHE A 1 277 ? 5.991 -6.609 29.540 1.00 56.97 277 PHE A C 1
ATOM 2131 O O . PHE A 1 277 ? 7.180 -6.386 29.314 1.00 56.97 277 PHE A O 1
ATOM 2138 N N . ILE A 1 278 ? 5.412 -6.275 30.692 1.00 55.34 278 ILE A N 1
ATOM 2139 C CA . ILE A 1 278 ? 6.214 -5.849 31.839 1.00 55.34 278 ILE A CA 1
ATOM 2140 C C . ILE A 1 278 ? 6.358 -7.031 32.788 1.00 55.34 278 ILE A C 1
ATOM 2142 O O . ILE A 1 278 ? 5.375 -7.571 33.292 1.00 55.34 278 ILE A O 1
ATOM 2146 N N . LYS A 1 279 ? 7.605 -7.432 33.043 1.00 53.41 279 LYS A N 1
ATOM 2147 C CA . LYS A 1 279 ? 7.931 -8.428 34.061 1.00 53.41 279 LYS A CA 1
ATOM 2148 C C . LYS A 1 279 ? 8.263 -7.713 35.370 1.00 53.41 279 LYS A C 1
ATOM 2150 O O . LYS A 1 279 ? 9.380 -7.236 35.542 1.00 53.41 279 LYS A O 1
ATOM 2155 N N . ILE A 1 280 ? 7.309 -7.659 36.297 1.00 67.19 280 ILE A N 1
ATOM 2156 C CA . ILE A 1 280 ? 7.513 -7.124 37.652 1.00 67.19 280 ILE A CA 1
ATOM 2157 C C . ILE A 1 280 ? 7.533 -8.295 38.630 1.00 67.19 280 ILE A C 1
ATOM 2159 O O . ILE A 1 280 ? 6.553 -9.020 38.718 1.00 67.19 280 ILE A O 1
ATOM 2163 N N . PHE A 1 281 ? 8.637 -8.508 39.357 1.00 63.69 281 PHE A N 1
ATOM 2164 C CA . PHE A 1 281 ? 8.741 -9.536 40.412 1.00 63.69 281 PHE A CA 1
ATOM 2165 C C . PHE A 1 281 ? 8.147 -10.913 40.021 1.00 63.69 281 PHE A C 1
ATOM 2167 O O . PHE A 1 281 ? 7.347 -11.489 40.749 1.00 63.69 281 PHE A O 1
ATOM 2174 N N . LYS A 1 282 ? 8.538 -11.446 38.849 1.00 69.38 282 LYS A N 1
ATOM 2175 C CA . LYS A 1 282 ? 8.027 -12.698 38.230 1.00 69.38 282 LYS A CA 1
ATOM 2176 C C . LYS A 1 282 ? 6.568 -12.679 37.733 1.00 69.38 282 LYS A C 1
ATOM 2178 O O . LYS A 1 282 ? 6.156 -13.664 37.129 1.00 69.38 282 LYS A O 1
ATOM 2183 N N . ILE A 1 283 ? 5.823 -11.590 37.893 1.00 60.81 283 ILE A N 1
ATOM 2184 C CA . ILE A 1 283 ? 4.485 -11.402 37.319 1.00 60.81 283 ILE A CA 1
ATOM 2185 C C . ILE A 1 283 ? 4.622 -10.817 35.911 1.00 60.81 283 ILE A C 1
ATOM 2187 O O . ILE A 1 283 ? 5.347 -9.842 35.704 1.00 60.81 283 ILE A O 1
ATOM 2191 N N . LEU A 1 284 ? 3.929 -11.423 34.946 1.00 60.31 284 LEU A N 1
ATOM 2192 C CA . LEU A 1 284 ? 3.787 -10.904 33.590 1.00 60.31 284 LEU A CA 1
ATOM 2193 C C . LEU A 1 284 ? 2.557 -9.991 33.539 1.00 60.31 284 LEU A C 1
ATOM 2195 O O . LEU A 1 284 ? 1.428 -10.475 33.561 1.00 60.31 284 LEU A O 1
ATOM 2199 N N . ILE A 1 285 ? 2.772 -8.680 33.484 1.00 63.50 285 ILE A N 1
ATOM 2200 C CA . ILE A 1 285 ? 1.709 -7.695 33.282 1.00 63.50 285 ILE A CA 1
ATOM 2201 C C . ILE A 1 285 ? 1.593 -7.437 31.778 1.00 63.50 285 ILE A C 1
ATOM 2203 O O . ILE A 1 285 ? 2.562 -7.026 31.135 1.00 63.50 285 ILE A O 1
ATOM 2207 N N . ILE A 1 286 ? 0.407 -7.688 31.226 1.00 54.72 286 ILE A N 1
ATOM 2208 C CA . ILE A 1 286 ? 0.046 -7.320 29.854 1.00 54.72 286 ILE A CA 1
ATOM 2209 C C . ILE A 1 286 ? -0.496 -5.892 29.918 1.00 54.72 286 ILE A C 1
ATOM 2211 O O . ILE A 1 286 ? -1.559 -5.671 30.497 1.00 54.72 286 ILE A O 1
ATOM 2215 N N . ILE A 1 287 ? 0.243 -4.923 29.375 1.00 57.59 287 ILE A N 1
ATOM 2216 C CA . ILE A 1 287 ? -0.219 -3.529 29.296 1.00 57.59 287 ILE A CA 1
ATOM 2217 C C . ILE A 1 287 ? -0.851 -3.277 27.926 1.00 57.59 287 ILE A C 1
ATOM 2219 O O . ILE A 1 287 ? -0.410 -3.825 26.914 1.00 57.59 287 ILE A O 1
ATOM 2223 N N . PHE A 1 288 ? -1.925 -2.486 27.938 1.00 57.25 288 PHE A N 1
ATOM 2224 C CA . PHE A 1 288 ? -2.782 -2.188 26.796 1.00 57.25 288 PHE A CA 1
ATOM 2225 C C . PHE A 1 288 ? -2.030 -1.629 25.582 1.00 57.25 288 PHE A C 1
ATOM 2227 O O . PHE A 1 288 ? -1.079 -0.858 25.700 1.00 57.25 288 PHE A O 1
ATOM 2234 N N . SER A 1 289 ? -2.534 -2.030 24.417 1.00 75.12 289 SER A N 1
ATOM 2235 C CA . SER A 1 289 ? -2.147 -1.593 23.080 1.00 75.12 289 SER A CA 1
ATOM 2236 C C . SER A 1 289 ? -2.404 -0.104 22.848 1.00 75.12 289 SER A C 1
ATOM 2238 O O . SER A 1 289 ? -3.415 0.421 23.316 1.00 75.12 289 SER A O 1
ATOM 2240 N N . GLY A 1 290 ? -1.562 0.558 22.057 1.00 89.94 290 GLY A N 1
ATOM 2241 C CA . GLY A 1 290 ? -1.772 1.957 21.688 1.00 89.94 290 GLY A CA 1
ATOM 2242 C C . GLY A 1 290 ? -0.691 2.533 20.785 1.00 89.94 290 GLY A C 1
ATOM 2243 O O . GLY A 1 290 ? 0.379 1.946 20.625 1.00 89.94 290 GLY A O 1
ATOM 2244 N N . TRP A 1 291 ? -0.971 3.702 20.216 1.00 94.44 291 TRP A N 1
ATOM 2245 C CA . TRP A 1 291 ? -0.021 4.447 19.395 1.00 94.44 291 TRP A CA 1
ATOM 2246 C C . TRP A 1 291 ? 1.021 5.163 20.261 1.00 94.44 291 TRP A C 1
ATOM 2248 O O . TRP A 1 291 ? 0.695 5.814 21.258 1.00 94.44 291 TRP A O 1
ATOM 2258 N N . GLN A 1 292 ? 2.297 5.020 19.906 1.00 94.38 292 GLN A N 1
ATOM 2259 C CA . GLN A 1 292 ? 3.432 5.642 20.587 1.00 94.38 292 GLN A CA 1
ATOM 2260 C C . GLN A 1 292 ? 4.156 6.605 19.658 1.00 94.38 292 GLN A C 1
ATOM 2262 O O . GLN A 1 292 ? 4.379 6.289 18.494 1.00 94.38 292 GLN A O 1
ATOM 2267 N N . ASN A 1 293 ? 4.562 7.758 20.191 1.00 95.00 293 ASN A N 1
ATOM 2268 C CA . ASN A 1 293 ? 5.287 8.754 19.409 1.00 95.00 293 ASN A CA 1
ATOM 2269 C C . ASN A 1 293 ? 6.717 8.275 19.145 1.00 95.00 293 ASN A C 1
ATOM 2271 O O . ASN A 1 293 ? 7.389 7.767 20.044 1.00 95.00 293 ASN A O 1
ATOM 2275 N N . ALA A 1 294 ? 7.190 8.503 17.928 1.00 95.50 294 ALA A N 1
ATOM 2276 C CA . ALA A 1 294 ? 8.577 8.363 17.521 1.00 95.50 294 ALA A CA 1
ATOM 2277 C C . ALA A 1 294 ? 9.129 9.715 17.039 1.00 95.50 294 ALA A C 1
ATOM 2279 O O . ALA A 1 294 ? 8.460 10.746 17.135 1.00 95.50 294 ALA A O 1
ATOM 2280 N N . GLN A 1 295 ? 10.369 9.732 16.543 1.00 97.06 295 GLN A N 1
ATOM 2281 C CA . GLN A 1 295 ? 10.957 10.950 15.992 1.00 97.06 295 GLN A CA 1
ATOM 2282 C C . GLN A 1 295 ? 10.131 11.450 14.797 1.00 97.06 295 GLN A C 1
ATOM 2284 O O . GLN A 1 295 ? 9.957 10.724 13.816 1.00 97.06 295 GLN A O 1
ATOM 2289 N N . SER A 1 296 ? 9.670 12.700 14.870 1.00 97.88 296 SER A N 1
ATOM 2290 C CA . SER A 1 296 ? 8.962 13.371 13.779 1.00 97.88 296 SER A CA 1
ATOM 2291 C C . SER A 1 296 ? 9.775 13.393 12.483 1.00 97.88 296 SER A C 1
ATOM 2293 O O . SER A 1 296 ? 11.009 13.411 12.496 1.00 97.88 296 SER A O 1
ATOM 2295 N N . HIS A 1 297 ? 9.072 13.406 11.355 1.00 96.94 297 HIS A N 1
ATOM 2296 C CA . HIS A 1 297 ? 9.663 13.398 10.026 1.00 96.94 297 HIS A CA 1
ATOM 2297 C C . HIS A 1 297 ? 10.509 14.660 9.772 1.00 96.94 297 HIS A C 1
ATOM 2299 O O . HIS A 1 297 ? 10.064 15.782 10.020 1.00 96.94 297 HIS A O 1
ATOM 2305 N N . LEU A 1 298 ? 11.716 14.495 9.213 1.00 94.94 298 LEU A N 1
ATOM 2306 C CA . LEU A 1 298 ? 12.681 15.594 9.013 1.00 94.94 298 LEU A CA 1
ATOM 2307 C C . LEU A 1 298 ? 12.181 16.705 8.083 1.00 94.94 298 LEU A C 1
ATOM 2309 O O . LEU A 1 298 ? 12.576 17.856 8.230 1.00 94.94 298 LEU A O 1
ATOM 2313 N N . ALA A 1 299 ? 11.334 16.362 7.112 1.00 94.25 299 ALA A N 1
ATOM 2314 C CA . ALA A 1 299 ? 10.762 17.323 6.166 1.00 94.25 299 ALA A CA 1
ATOM 2315 C C . ALA A 1 299 ? 9.569 18.125 6.729 1.00 94.25 299 ALA A C 1
ATOM 2317 O O . ALA A 1 299 ? 8.977 18.916 6.001 1.00 94.25 299 ALA A O 1
ATOM 2318 N N . GLY A 1 300 ? 9.189 17.912 7.992 1.00 95.38 300 GLY A N 1
ATOM 2319 C CA . GLY A 1 300 ? 7.997 18.520 8.578 1.00 95.38 300 GLY A CA 1
ATOM 2320 C C . GLY A 1 300 ? 6.712 17.805 8.156 1.00 95.38 300 GLY A C 1
ATOM 2321 O O . GLY A 1 300 ? 6.679 16.576 8.068 1.00 95.38 300 GLY A O 1
ATOM 2322 N N . ASN A 1 301 ? 5.649 18.580 7.935 1.00 96.25 301 ASN A N 1
ATOM 2323 C CA . ASN A 1 301 ? 4.293 18.102 7.643 1.00 96.25 301 ASN A CA 1
ATOM 2324 C C . ASN A 1 301 ? 4.174 17.622 6.189 1.00 96.25 301 ASN A C 1
ATOM 2326 O O . ASN A 1 301 ? 3.535 18.251 5.345 1.00 96.25 301 ASN A O 1
ATOM 2330 N N . ILE A 1 302 ? 4.876 16.535 5.887 1.00 95.50 302 ILE A N 1
ATOM 2331 C CA . ILE A 1 302 ? 4.868 15.896 4.578 1.00 95.50 302 ILE A CA 1
ATOM 2332 C C . ILE A 1 302 ? 3.551 15.146 4.368 1.00 95.50 302 ILE A C 1
ATOM 2334 O O . ILE A 1 302 ? 3.146 14.314 5.180 1.00 95.50 302 ILE A O 1
ATOM 2338 N N . PHE A 1 303 ? 2.899 15.386 3.236 1.00 94.38 303 PHE A N 1
ATOM 2339 C CA . PHE A 1 303 ? 1.620 14.772 2.889 1.00 94.38 303 PHE A CA 1
ATOM 2340 C C . PHE A 1 303 ? 1.587 14.340 1.423 1.00 94.38 303 PHE A C 1
ATOM 2342 O O . PHE A 1 303 ? 2.427 14.756 0.628 1.00 94.38 303 PHE A O 1
ATOM 2349 N N . MET A 1 304 ? 0.665 13.437 1.078 1.00 92.25 304 MET A N 1
ATOM 2350 C CA . MET A 1 304 ? 0.616 12.762 -0.230 1.00 92.25 304 MET A CA 1
ATOM 2351 C C . MET A 1 304 ? 1.938 12.073 -0.619 1.00 92.25 304 MET A C 1
ATOM 2353 O O . MET A 1 304 ? 2.233 11.891 -1.798 1.00 92.25 304 MET A O 1
ATOM 2357 N N . HIS A 1 305 ? 2.742 11.682 0.371 1.00 92.88 305 HIS A N 1
ATOM 2358 C CA . HIS A 1 305 ? 3.939 10.876 0.163 1.00 92.88 305 HIS A CA 1
ATOM 2359 C C . HIS A 1 305 ? 3.579 9.390 0.126 1.00 92.88 305 HIS A C 1
ATOM 2361 O O . HIS A 1 305 ? 2.543 8.965 0.645 1.00 92.88 305 HIS A O 1
ATOM 2367 N N . THR A 1 306 ? 4.459 8.587 -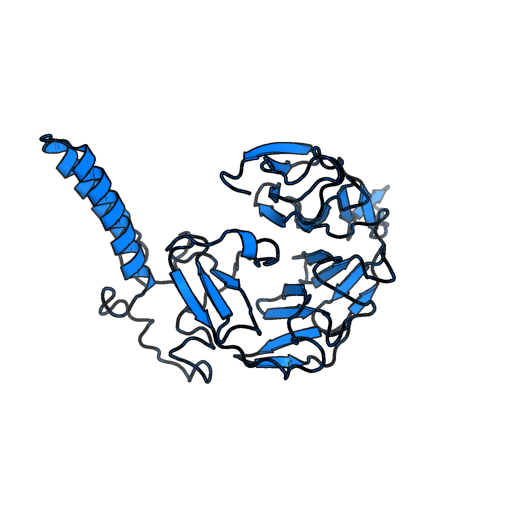0.464 1.00 90.56 306 THR A N 1
ATOM 2368 C CA . THR A 1 306 ? 4.381 7.128 -0.365 1.00 90.56 306 THR A CA 1
ATOM 2369 C C . THR A 1 306 ? 5.427 6.614 0.611 1.00 90.56 306 THR A C 1
ATOM 2371 O O . THR A 1 306 ? 6.436 7.273 0.871 1.00 90.56 306 THR A O 1
ATOM 2374 N N . CYS A 1 307 ? 5.186 5.432 1.158 1.00 92.94 307 CYS A N 1
ATOM 2375 C CA . CYS A 1 307 ? 6.096 4.769 2.066 1.00 92.94 307 CYS A CA 1
ATOM 2376 C C . CYS A 1 307 ? 6.065 3.260 1.849 1.00 92.94 307 CYS A C 1
ATOM 2378 O O . CYS A 1 307 ? 5.048 2.693 1.453 1.00 92.94 307 CYS A O 1
ATOM 2380 N N . ALA A 1 308 ? 7.201 2.616 2.091 1.00 90.06 308 ALA A N 1
ATOM 2381 C CA . ALA A 1 308 ? 7.353 1.180 1.917 1.00 90.06 308 ALA A CA 1
ATOM 2382 C C . ALA A 1 308 ? 8.226 0.594 3.026 1.00 90.06 308 ALA A C 1
ATOM 2384 O O . ALA A 1 308 ? 9.139 1.249 3.533 1.00 90.06 308 ALA A O 1
ATOM 2385 N N . ALA A 1 309 ? 7.924 -0.641 3.417 1.00 88.75 309 ALA A N 1
ATOM 2386 C CA . ALA A 1 309 ? 8.733 -1.397 4.361 1.00 88.75 309 ALA A CA 1
ATOM 2387 C C . ALA A 1 309 ? 10.007 -1.895 3.671 1.00 88.75 309 ALA A C 1
ATOM 2389 O O . ALA A 1 309 ? 9.976 -2.339 2.523 1.00 88.75 309 ALA A O 1
ATOM 2390 N N . LEU A 1 310 ? 11.118 -1.857 4.395 1.00 83.06 310 LEU A N 1
ATOM 2391 C CA . LEU A 1 310 ? 12.399 -2.431 4.009 1.00 83.06 310 LEU A CA 1
ATOM 2392 C C . LEU A 1 310 ? 12.832 -3.432 5.089 1.00 83.06 310 LEU A C 1
ATOM 2394 O O . LEU A 1 310 ? 12.477 -3.263 6.256 1.00 83.06 310 LEU A O 1
ATOM 2398 N N . PRO A 1 311 ? 13.667 -4.437 4.767 1.00 79.00 311 PRO A N 1
ATOM 2399 C CA . PRO A 1 311 ? 14.179 -5.370 5.777 1.00 79.00 311 PRO A CA 1
ATOM 2400 C C . PRO A 1 311 ? 14.877 -4.688 6.963 1.00 79.00 311 PRO A C 1
ATOM 2402 O O . PRO A 1 311 ? 14.969 -5.247 8.047 1.00 79.00 311 PRO A O 1
ATOM 2405 N N . ASN A 1 312 ? 15.389 -3.477 6.749 1.00 80.06 312 ASN A N 1
ATOM 2406 C CA . ASN A 1 312 ? 16.145 -2.705 7.721 1.00 80.06 312 ASN A CA 1
ATOM 2407 C C . ASN A 1 312 ? 15.502 -1.345 8.036 1.00 80.06 312 ASN A C 1
ATOM 2409 O O . ASN A 1 312 ? 16.203 -0.449 8.497 1.00 80.06 312 ASN A O 1
ATOM 2413 N N . GLY A 1 313 ? 14.215 -1.143 7.764 1.00 90.31 313 GLY A N 1
ATOM 2414 C CA . GLY A 1 313 ? 13.536 0.094 8.143 1.00 90.31 313 GLY A CA 1
ATOM 2415 C C . GLY A 1 313 ? 12.280 0.337 7.334 1.00 90.31 313 GLY A C 1
ATOM 2416 O O . GLY A 1 313 ? 11.654 -0.583 6.822 1.00 90.31 313 GLY A O 1
ATOM 2417 N N . LEU A 1 314 ? 11.938 1.602 7.170 1.00 93.56 314 LEU A N 1
ATOM 2418 C CA . LEU A 1 314 ? 10.908 2.033 6.238 1.00 93.56 314 LEU A CA 1
ATOM 2419 C C . LEU A 1 314 ? 11.389 3.269 5.494 1.00 93.56 314 LEU A C 1
ATOM 2421 O O . LEU A 1 314 ? 12.156 4.072 6.026 1.00 93.56 314 LEU A O 1
ATOM 2425 N N . VAL A 1 315 ? 10.946 3.414 4.256 1.00 95.25 315 VAL A N 1
ATOM 2426 C CA . VAL A 1 315 ? 11.306 4.542 3.401 1.00 95.25 315 VAL A CA 1
ATOM 2427 C C . VAL A 1 315 ? 10.085 5.408 3.141 1.00 95.25 315 VAL A C 1
ATOM 2429 O O . VAL A 1 315 ? 8.993 4.871 2.980 1.00 95.25 315 VAL A O 1
ATOM 2432 N N . THR A 1 316 ? 10.267 6.726 3.072 1.00 95.12 316 THR A N 1
ATOM 2433 C CA . THR A 1 316 ? 9.306 7.666 2.485 1.00 95.12 316 THR A CA 1
ATOM 2434 C C . THR A 1 316 ? 9.881 8.258 1.204 1.00 95.12 316 THR A C 1
ATOM 2436 O O . THR A 1 316 ? 11.079 8.541 1.102 1.00 95.12 316 THR A O 1
ATOM 2439 N N . VAL A 1 317 ? 9.024 8.407 0.197 1.00 93.31 317 VAL A N 1
ATOM 2440 C CA . VAL A 1 317 ? 9.394 8.880 -1.139 1.00 93.31 317 VAL A CA 1
ATOM 2441 C C . VAL A 1 317 ? 8.380 9.926 -1.599 1.00 93.31 317 VAL A C 1
ATOM 2443 O O . VAL A 1 317 ? 7.168 9.712 -1.498 1.00 93.31 317 VAL A O 1
ATOM 2446 N N . GLY A 1 318 ? 8.880 11.039 -2.138 1.00 90.25 318 GLY A N 1
ATOM 2447 C CA . GLY A 1 318 ? 8.058 12.099 -2.722 1.00 90.25 318 GLY A CA 1
ATOM 2448 C C . GLY A 1 318 ? 7.236 12.873 -1.696 1.00 90.25 318 GLY A C 1
ATOM 2449 O O . GLY A 1 318 ? 7.695 13.108 -0.584 1.00 90.25 318 GLY A O 1
ATOM 2450 N N . GLY A 1 319 ? 6.022 13.268 -2.079 1.00 92.06 319 GLY A N 1
ATOM 2451 C CA . GLY A 1 319 ? 5.109 14.058 -1.253 1.00 92.06 319 GLY A CA 1
ATOM 2452 C C . GLY A 1 319 ? 5.287 15.565 -1.395 1.00 92.06 319 GLY A C 1
ATOM 2453 O O . GLY A 1 319 ? 6.147 16.048 -2.126 1.00 92.06 319 GLY A O 1
ATOM 2454 N N . ASN A 1 320 ? 4.448 16.303 -0.679 1.00 93.12 320 ASN A N 1
ATOM 2455 C CA . ASN A 1 320 ? 4.382 17.756 -0.703 1.00 93.12 320 ASN A CA 1
ATOM 2456 C C . ASN A 1 320 ? 4.490 18.313 0.720 1.00 93.12 320 ASN A C 1
ATOM 2458 O O . ASN A 1 320 ? 4.080 17.663 1.685 1.00 93.12 320 ASN A O 1
ATOM 2462 N N . VAL A 1 321 ? 5.033 19.521 0.845 1.00 94.88 321 VAL A N 1
ATOM 2463 C CA . VAL A 1 321 ? 4.996 20.319 2.074 1.00 94.88 321 VAL A CA 1
ATOM 2464 C C . VAL A 1 321 ? 4.426 21.691 1.734 1.00 94.88 321 VAL A C 1
ATOM 2466 O O . VAL A 1 321 ? 4.909 22.369 0.822 1.00 94.88 321 VAL A O 1
ATOM 2469 N N . ILE A 1 322 ? 3.407 22.124 2.482 1.00 89.38 322 ILE A N 1
ATOM 2470 C CA . ILE A 1 322 ? 2.742 23.413 2.254 1.00 89.38 322 ILE A CA 1
ATOM 2471 C C . ILE A 1 322 ? 3.775 24.542 2.354 1.00 89.38 322 ILE A C 1
ATOM 2473 O O . ILE A 1 322 ? 4.477 24.673 3.353 1.00 89.38 322 ILE A O 1
ATOM 2477 N N . GLY A 1 323 ? 3.868 25.364 1.307 1.00 89.38 323 GLY A N 1
ATOM 2478 C CA . GLY A 1 323 ? 4.819 26.476 1.219 1.00 89.38 323 GLY A CA 1
ATOM 2479 C C . GLY A 1 323 ? 6.217 26.101 0.711 1.00 89.38 323 GLY A C 1
ATOM 2480 O O . GLY A 1 323 ? 6.938 26.987 0.266 1.00 89.38 323 GLY A O 1
ATOM 2481 N N . THR A 1 324 ? 6.592 24.817 0.709 1.00 90.69 324 THR A N 1
ATOM 2482 C CA . THR A 1 324 ? 7.850 24.328 0.106 1.00 90.69 324 THR A CA 1
ATOM 2483 C C . THR A 1 324 ? 7.625 23.715 -1.276 1.00 90.69 324 THR A C 1
ATOM 2485 O O . THR A 1 324 ? 8.462 23.879 -2.159 1.00 90.69 324 THR A O 1
ATOM 2488 N N . GLY A 1 325 ? 6.485 23.054 -1.484 1.00 91.38 325 GLY A N 1
ATOM 2489 C CA . GLY A 1 325 ? 6.176 22.326 -2.711 1.00 91.38 325 GLY A CA 1
ATOM 2490 C C . GLY A 1 325 ? 6.579 20.856 -2.634 1.00 91.38 325 GLY A C 1
ATOM 2491 O O . GLY A 1 325 ? 6.671 20.274 -1.550 1.00 91.38 325 GLY A O 1
ATOM 2492 N N . ASP A 1 326 ? 6.774 20.254 -3.802 1.00 93.44 326 ASP A N 1
ATOM 2493 C CA . ASP A 1 326 ? 7.020 18.822 -3.927 1.00 93.44 326 ASP A CA 1
ATOM 2494 C C . ASP A 1 326 ? 8.449 18.442 -3.527 1.00 93.44 326 ASP A C 1
ATOM 2496 O O . ASP A 1 326 ? 9.435 19.089 -3.898 1.00 93.44 326 ASP A O 1
ATOM 2500 N N . LEU A 1 327 ? 8.568 17.356 -2.770 1.00 91.69 327 LEU A N 1
ATOM 2501 C CA . LEU A 1 327 ? 9.834 16.870 -2.248 1.00 91.69 327 LEU A CA 1
ATOM 2502 C C . LEU A 1 327 ? 10.480 15.867 -3.201 1.00 91.69 327 LEU A C 1
ATOM 2504 O O . LEU A 1 327 ? 9.841 14.947 -3.703 1.00 91.69 327 LEU A O 1
ATOM 2508 N N . LYS A 1 328 ? 11.797 16.003 -3.378 1.00 91.69 328 LYS A N 1
ATOM 2509 C CA . LYS A 1 328 ? 12.624 15.037 -4.124 1.00 91.69 328 LYS A CA 1
ATOM 2510 C C . LYS A 1 328 ? 13.296 14.005 -3.237 1.00 91.69 328 LYS A C 1
ATOM 2512 O O . LYS A 1 328 ? 13.660 12.938 -3.716 1.00 91.69 328 LYS A O 1
ATOM 2517 N N . ASN A 1 329 ? 13.531 14.345 -1.975 1.00 93.19 329 ASN A N 1
ATOM 2518 C CA . ASN A 1 329 ? 14.324 13.522 -1.075 1.00 93.19 329 ASN A CA 1
ATOM 2519 C C . ASN A 1 329 ? 13.626 12.196 -0.765 1.00 93.19 329 ASN A C 1
ATOM 2521 O O . ASN A 1 329 ? 12.409 12.131 -0.610 1.00 93.19 329 ASN A O 1
ATOM 2525 N N . VAL A 1 330 ? 14.443 11.158 -0.631 1.00 94.38 330 VAL A N 1
ATOM 2526 C CA . VAL A 1 330 ? 14.057 9.845 -0.128 1.00 94.38 330 VAL A CA 1
ATOM 2527 C C . VAL A 1 330 ? 14.589 9.725 1.291 1.00 94.38 330 VAL A C 1
ATOM 2529 O O . VAL A 1 330 ? 15.798 9.857 1.513 1.00 94.38 330 VAL A O 1
ATOM 2532 N N . TYR A 1 331 ? 13.696 9.488 2.249 1.00 96.38 331 TYR A N 1
ATOM 2533 C CA . TYR A 1 331 ? 14.050 9.399 3.661 1.00 96.38 331 TYR A CA 1
ATOM 2534 C C . TYR A 1 331 ? 13.907 7.967 4.155 1.00 96.38 331 TYR A C 1
ATOM 2536 O O . TYR A 1 331 ? 12.918 7.302 3.877 1.00 96.38 331 TYR A O 1
ATOM 2544 N N . LEU A 1 332 ? 14.883 7.504 4.923 1.00 96.25 332 LEU A N 1
ATOM 2545 C CA . LEU A 1 332 ? 14.867 6.218 5.599 1.00 96.25 332 LEU A CA 1
ATOM 2546 C C . LEU A 1 332 ? 14.684 6.450 7.096 1.00 96.25 332 LEU A C 1
ATOM 2548 O O . LEU A 1 332 ? 15.490 7.147 7.717 1.00 96.25 332 LEU A O 1
ATOM 2552 N N . PHE A 1 333 ? 13.673 5.807 7.668 1.00 96.44 333 PHE A N 1
ATOM 2553 C CA . PHE A 1 333 ? 13.501 5.670 9.104 1.00 96.44 333 PHE A CA 1
ATOM 2554 C C . PHE A 1 333 ? 13.977 4.289 9.545 1.00 96.44 333 PHE A C 1
ATOM 2556 O O . PHE A 1 333 ? 13.517 3.264 9.038 1.00 96.44 333 PH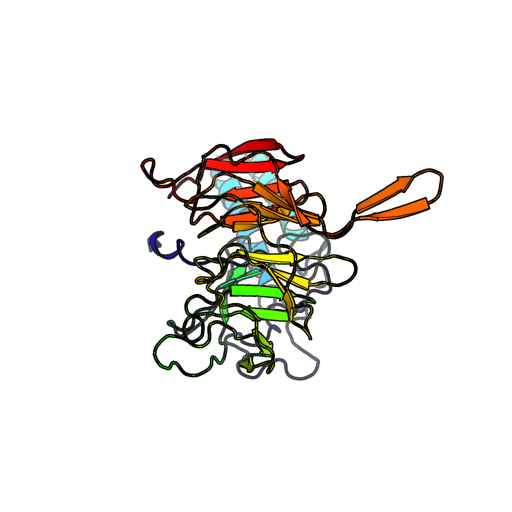E A O 1
ATOM 2563 N N . ARG A 1 334 ? 14.938 4.275 10.466 1.00 94.56 334 ARG A N 1
ATOM 2564 C CA . ARG A 1 334 ? 15.563 3.066 11.005 1.00 94.56 334 ARG A CA 1
ATOM 2565 C C . ARG A 1 334 ? 15.969 3.316 12.446 1.00 94.56 334 ARG A C 1
ATOM 2567 O O . ARG A 1 334 ? 16.592 4.332 12.742 1.00 94.56 334 ARG A O 1
ATOM 2574 N N . ASN A 1 335 ? 15.674 2.371 13.332 1.00 89.94 335 ASN A N 1
ATOM 2575 C CA . ASN A 1 335 ? 16.017 2.423 14.751 1.00 89.94 335 ASN A CA 1
ATOM 2576 C C . ASN A 1 335 ? 15.530 3.716 15.425 1.00 89.94 335 ASN A C 1
ATOM 2578 O O . ASN A 1 335 ? 16.237 4.318 16.232 1.00 89.94 335 ASN A O 1
ATOM 2582 N N . GLY A 1 336 ? 14.333 4.177 15.054 1.00 88.31 336 GLY A N 1
ATOM 2583 C CA . GLY A 1 336 ? 13.758 5.404 15.600 1.00 88.31 336 GLY A CA 1
ATOM 2584 C C . GLY A 1 336 ? 14.406 6.698 15.100 1.00 88.31 336 GLY A C 1
ATOM 2585 O O . GLY A 1 336 ? 14.140 7.743 15.691 1.00 88.31 336 GLY A O 1
ATOM 2586 N N . GLN A 1 337 ? 15.265 6.640 14.076 1.00 94.19 337 GLN A N 1
ATOM 2587 C CA . GLN A 1 337 ? 15.985 7.791 13.534 1.00 94.19 337 GLN A CA 1
ATOM 2588 C C . GLN A 1 337 ? 15.765 7.960 12.031 1.00 94.19 337 GLN A C 1
ATOM 2590 O O . GLN A 1 337 ? 15.677 6.978 11.291 1.00 94.19 337 GLN A O 1
ATOM 2595 N N . TRP A 1 338 ? 15.722 9.211 11.575 1.00 96.69 338 TRP A N 1
ATOM 2596 C CA . TRP A 1 338 ? 15.606 9.559 10.158 1.00 96.69 338 TRP A CA 1
ATOM 2597 C C . TRP A 1 338 ? 16.959 9.865 9.508 1.00 96.69 338 TRP A C 1
ATOM 2599 O O . TRP A 1 338 ? 17.822 10.518 10.091 1.00 96.69 338 TRP A O 1
ATOM 2609 N N . SER A 1 339 ? 17.109 9.460 8.250 1.00 96.06 339 SER A N 1
ATOM 2610 C CA . SER A 1 339 ? 18.249 9.797 7.390 1.00 96.06 339 SER A CA 1
ATOM 2611 C C . SER A 1 339 ? 17.784 10.048 5.956 1.00 96.06 339 SER A C 1
ATOM 2613 O O . SER A 1 339 ? 16.781 9.486 5.523 1.00 96.06 339 SER A O 1
ATOM 2615 N N . VAL A 1 340 ? 18.495 10.894 5.208 1.00 95.94 340 VAL A N 1
ATOM 2616 C CA . VAL A 1 340 ? 18.272 11.060 3.761 1.00 95.94 340 VAL A CA 1
ATOM 2617 C C . VAL A 1 340 ? 19.151 10.051 3.031 1.00 95.94 340 VAL A C 1
ATOM 2619 O O . VAL A 1 340 ? 20.357 10.017 3.263 1.00 95.94 340 VAL A O 1
ATOM 2622 N N . VAL A 1 341 ? 18.557 9.232 2.164 1.00 94.62 341 VAL A N 1
ATOM 2623 C CA . VAL A 1 341 ? 19.253 8.123 1.478 1.00 94.62 341 VAL A CA 1
ATOM 2624 C C . VAL A 1 341 ? 19.285 8.262 -0.039 1.00 94.62 341 VAL A C 1
ATOM 2626 O O . VAL A 1 341 ? 19.928 7.469 -0.718 1.00 94.62 341 VAL A O 1
ATOM 2629 N N . GLY A 1 342 ? 18.614 9.270 -0.588 1.00 91.94 342 GLY A N 1
ATOM 2630 C CA . GLY A 1 342 ? 18.622 9.524 -2.021 1.00 91.94 342 GLY A CA 1
ATOM 2631 C C . GLY A 1 342 ? 17.695 10.659 -2.419 1.00 91.94 342 GLY A C 1
ATOM 2632 O O . GLY A 1 342 ? 17.092 11.321 -1.572 1.00 91.94 342 GLY A O 1
ATOM 2633 N N . GLN A 1 343 ? 17.585 10.872 -3.726 1.00 91.88 343 GLN A N 1
ATOM 2634 C CA . GLN A 1 343 ? 16.676 11.838 -4.331 1.00 91.88 343 GLN A CA 1
ATOM 2635 C C . GLN A 1 343 ? 16.071 11.254 -5.606 1.00 91.88 343 GLN A C 1
ATOM 2637 O O . GLN A 1 343 ? 16.755 10.576 -6.373 1.00 91.88 343 GLN A O 1
ATOM 2642 N N . MET A 1 344 ? 14.794 11.536 -5.844 1.00 85.44 344 MET A N 1
ATOM 2643 C CA . MET A 1 344 ? 14.137 11.243 -7.110 1.00 85.44 344 MET A CA 1
ATOM 2644 C C . MET A 1 344 ? 14.700 12.147 -8.207 1.00 85.44 344 MET A C 1
ATOM 2646 O O . MET A 1 344 ? 14.870 13.353 -8.014 1.00 85.44 344 MET A O 1
ATOM 2650 N N . GLN A 1 345 ? 14.962 11.568 -9.379 1.00 80.56 345 GLN A N 1
ATOM 2651 C CA . GLN A 1 345 ? 15.475 12.317 -10.531 1.00 80.56 345 GLN A CA 1
ATOM 2652 C C . GLN A 1 345 ? 14.427 13.285 -11.097 1.00 80.56 345 GLN A C 1
ATOM 2654 O O . GLN A 1 345 ? 14.764 14.393 -11.509 1.00 80.56 345 GLN A O 1
ATOM 2659 N N . ASN A 1 346 ? 13.154 12.888 -11.058 1.00 73.25 346 ASN A N 1
ATOM 2660 C CA . ASN A 1 346 ? 12.015 13.690 -11.484 1.00 73.25 346 ASN A CA 1
ATOM 2661 C C . ASN A 1 346 ? 10.966 13.715 -10.372 1.00 73.25 346 ASN A C 1
ATOM 2663 O O . ASN A 1 346 ? 10.839 12.743 -9.627 1.00 73.25 346 ASN A O 1
ATOM 2667 N N . VAL A 1 347 ? 10.259 14.839 -10.278 1.00 58.31 347 VAL A N 1
ATOM 2668 C CA . VAL A 1 347 ? 9.036 14.984 -9.485 1.00 58.31 347 VAL A CA 1
ATOM 2669 C C . VAL A 1 347 ? 7.886 14.890 -10.456 1.00 58.31 347 VAL A C 1
ATOM 2671 O O . VAL A 1 347 ? 7.917 15.653 -11.449 1.00 58.31 347 VAL A O 1
#

Radius of gyration: 22.92 Å; chains: 1; bounding box: 64×56×71 Å

Secondary structure (DSSP, 8-state):
----GGGGGG---------S----SSSSTTBTT-TT---SS--GGG-TTSHHHH-HHHHHHHHHHHHHHHHHHHT-TT-HHHHHHHHHHHHHHHHTSTTSTTSTT-SS-TT-GGG-PEEEE--SSSS-EEEEETTS--EEEE--B-PPPSSS-TTTT-EEEEETTEEEEE--SS-TTEEEEEETTEEEEEEEE-SS---TTT-EEEEEESSSEEEEEE--SS-TT-EEEE-SS-EEEEPPPSS--TT-EEEE-TTS-EEEE--SS---EEEEE--EEEEETTEEEEEPPEEEEEPPPTTSS-BS-EEEEETTEEEEE--EETTTEE--EEEEEETTEEEEEEE-S--

Organism: Oikopleura dioica (NCBI:txid34765)

InterPro domains:
  IPR011043 Galactose oxidase/kelch, beta-propeller [SSF50965] (154-344)

Sequence (347 aa):
MRLNIFAIFTIKAILASLTKTASNIRDCPCSDEHQDGCGSSSHSICTCKNPQVDNIFFRQCFAEATGRSNECYENCGMNIHCFDGCLASFKEEMKECPCMENCPLGCPCENRDICGPNITAMCQSVDFSYSISASGHNKENRHYTTPARTTSPFLYRAGFSIMNGEVYIFGGSQDSKKIVKIEQCAIDDTGKRLISTFYSYLGSLVTLKENSEKIILCNSYYDKLKCESFDGSTTVAIAETKEQHAYACMSINEQGRATIIAGQETSSVEILETRFFIKIFKILIIIFSGWQNAQSHLAGNIFMHTCAALPNGLVTVGGNVIGTGDLKNVYLFRNGQWSVVGQMQNV

pLDDT: mean 78.27, std 21.04, range [19.69, 97.88]

Foldseek 3Di:
DDPDPVVVLPFPWDDDFDPDDDDDPVLQFFFPVHVPHHDDDDDPLQDLPPCCPNPPLLVVLLVVLVVQLVVQVVPQPPPPVSNVVSVVSSVVSNCVTQCHVQHVRGPPDPPDLSNTDWTWADDDVDQFTWIARPVRPDITTGAAAEPDDDPHGPLAQWDWAAFPNWIWIAAHDVGQFFIWTDDRRYTGGPVDTEPAGHGNQFKEWEWQDDVAIKIKIAAGPVQQFWIWIGRPPDIGTAATHPDRATQWYWEAFLVRWIWIAAHQVWQWIWTWDCWDWDQDPNDTDTDHIYIDTFDGHPVIRFHSWYKYYDNFTIKIAWGAHVPPGIFFWIWTDGPSDIDTDDGHPPD